Protein 4O1S (pdb70)

Solvent-accessible surface area: 16334 Å² total; per-residue (Å²): 83,58,48,23,2,2,12,7,98,6,18,0,42,22,26,103,62,135,79,51,90,2,67,60,9,4,52,53,15,121,158,92,168,52,17,106,56,120,81,43,113,61,89,23,68,0,87,3,139,97,46,24,86,4,40,1,13,32,135,6,48,42,44,146,0,108,0,124,69,2,52,67,2,109,19,56,107,4,3,79,2,81,2,76,21,57,23,36,8,19,0,5,35,62,0,55,1,28,11,20,40,160,168,0,76,96,81,26,61,0,51,70,4,129,94,46,36,27,0,9,1,0,15,148,96,29,24,8,8,2,6,2,56,4,137,46,36,46,147,73,155,34,114,30,60,3,13,14,4,37,0,47,79,216,14,79,21,6,4,0,1,101,19,21,0,2,0,26,6,51,65,72,52,24,2,1,10,8,93,4,16,1,30,28,18,110,64,135,76,46,92,2,67,56,6,4,49,48,9,119,165,104,168,93,15,104,53,120,90,50,111,66,80,28,67,0,85,4,149,104,35,30,73,1,44,4,20,56,124,1,40,56,58,130,4,117,0,109,68,2,57,69,1,107,21,55,109,4,3,83,2,90,2,67,20,59,28,32,9,16,0,6,36,60,0,51,0,33,7,13,41,173,133,0,81,58,87,23,70,0,48,76,4,121,95,45,37,38,0,11,1,1,17,150,106,25,22,10,5,1,7,1,70,4,140,39,35,47,148,74,153,32,111,30,60,3,14,11,3,39,7,72,93,191,16,105,12,1,2,0,0,101,19,15,0,4,0,18,2,47

Organism: Thermoplasma volcanium (strain ATCC 51530 / DSM 4299 / JCM 9571 / NBRC 15438 / GSS1) (NCBI:txid273116)

InterPro domains:
  IPR000194 ATPase, F1/V1/A1 complex, alpha/beta subunit, nucleotide-binding domain [PF00006] (421-618)
  IPR003586 Hint domain C-terminal [SM00305] (378-427)
  IPR003587 Hint domain N-terminal [SM00306] (234-354)
  IPR004100 ATPase, F1/V1/A1 complex, alpha/beta subunit, N-terminal domain [PF02874] (4-65)
  IPR006141 Intein N-terminal splicing region [PS50817] (236-330)
  IPR006141 Intein N-terminal splicing region [TIGR01445] (236-330)
  IPR020003 ATPase, alpha/beta subunit, nucleotide-binding domain, active site [PS00152] (609-618)
  IPR022878 V-type ATP synthase catalytic alpha chain [MF_00309] (1-766)
  IPR022878 V-type ATP synthase catalytic alpha chain [NF003220] (420-768)
  IPR022878 V-type ATP synthase catalytic alpha chain [PTHR43607] (419-763)
  IPR023366 ATP synthase subunit alpha, N-terminal domain-like superfamily [G3DSA:2.40.30.20] (1-69)
  IPR024034 ATPase, F1/V1 complex, beta/alpha subunit, C-terminal [G3DSA:1.10.1140.10] (619-767)
  IPR027417 P-loop containing nucleoside triphosphate hydrolase [G3DSA:3.40.50.300] (183-238)
  IPR027417 P-loop containing nucleoside triphosphate hydrolase [G3DSA:3.40.50.300] (415-618)
  IPR027417 P-loop containing nucleoside triphosphate hydrolase [SSF52540] (146-274)
  IPR027417 P-loop containing nucleoside triphosphate hydrolase [SSF52540] (421-623)
  IPR030934 Intein C-terminal splicing region [PS50818] (397-422)
  IPR030934 Intein C-terminal splicing region [TIGR01443] (397-422)
  IPR031686 ATPsynthase alpha/beta subunit, barrel-sandwich domain [PF16886] (107-191)
  IPR036121 ATPase, F1/V1/A1 complex, alpha/beta subunit, N-terminal domain superfamily [SSF50615] (1-68)

Secondary structure (DSSP, 8-state):
--S--EETT-EEEBTTS-EEEHHHHHHHHHH-TTSEEEEETTEEEEEEEEEEEEEEEETTEEEEEEEEEEEEEEEEEEEEEEETTS-EEEE-TT-EEEEEETTEEEEEETTT--TT-EEEEE-TTT--EEEEEEEEEEEEEEEEEEEEE---SSS--EEETBTTEEEE--/-TT--EETT-EEEBTTS-EEEHHHHHHHHHH-TTSEEEE-SS-EEEE-SS---EEEEETTEEEEE---EEEEEEEEEEEEEEETTS-EEEE-TT-EEEEEETTEEEEEEGGG--TT-EEEEE-TTT--EEEEEEEEEEEEEEEEEEEEE---SSS-EEEETBTTEEEE--

B-factor: mean 44.04, std 22.11, range [11.02, 172.25]

Nearest PDB structures (foldseek):
  4o1s-assembly1_A  TM=1.006E+00  e=1.371E-32  Thermoplasma volcanium GSS1
  7qst-assembly1_A  TM=8.705E-01  e=7.373E-12  Pyrococcus horikoshii
  5o9i-assembly2_B  TM=8.526E-01  e=1.228E-11  Methanocaldococcus vulcanius M7
  5o9i-assembly1_A  TM=8.638E-01  e=3.777E-11  Methanocaldococcus vulcanius M7
  7qss-assembly1_A  TM=8.818E-01  e=2.143E-10  Thermococcus litoralis

Radius of gyration: 24.03 Å; Cα contacts (8 Å, |Δi|>4): 970; chains: 2; bounding box: 64×54×63 Å

Sequence (340 aa):
SGGKAVSGETPVYLADGKTIKIKDLYSSERKKEDNIVEAGSGEEIIHLKDPIQIYSYVDGTIVRSRSRLLYKGKSSYLVRIETIGGRSVSVTPVHKLFVLTEKGIEEVMASNLKVGDMIAAVAESASEATFDRVKSIAYEKGDFDVYDLSVPEYGRNFIGGEGLLVLHNASGGKAVSGETPVYLADGKTIKIKDLYSSERKKEDNIVEAGSGEEIIHLKDPIQIYSYVDGTIVRSRSRLLYKGKSSYLVRIETIGGRSVSVTPVHKLFVLTEKGIEEVMASNLKVGDMIAAVAESASEATFDRRVKSIAYEKGDFDVYDLSVPEYGRNFIGGEGLLVLHNA

Structure (mmCIF, N/CA/C/O backbone):
data_4O1S
#
_entry.id   4O1S
#
_cell.length_a   154.442
_cell.length_b   154.442
_cell.length_c   48.980
_cell.angle_alpha   90.00
_cell.angle_beta   90.00
_cell.angle_gamma   120.00
#
_symmetry.space_group_name_H-M   'P 63'
#
loop_
_entity.id
_entity.type
_entity.pdbx_description
1 polymer 'V-type ATP synthase alpha chain'
2 non-polymer '4-(2-HYDROXYETHYL)-1-PIPERAZINE ETHANESULFONIC ACID'
3 non-polymer (4R)-2-METHYLPENTANE-2,4-DIOL
4 non-polymer 'SULFATE ION'
5 water water
#
loop_
_atom_site.group_PDB
_atom_site.id
_atom_site.type_symbol
_atom_site.label_atom_id
_atom_site.label_alt_id
_atom_site.label_comp_id
_atom_site.label_asym_id
_atom_site.label_entity_id
_atom_site.label_seq_id
_atom_site.pdbx_PDB_ins_code
_atom_site.Cartn_x
_atom_site.Cartn_y
_atom_site.Cartn_z
_atom_site.occupancy
_atom_site.B_iso_or_equiv
_atom_site.auth_seq_id
_atom_site.auth_comp_id
_atom_site.auth_asym_id
_atom_site.auth_atom_id
_atom_site.pdbx_PDB_model_num
ATOM 1 N N . SER A 1 1 ? 17.977 57.130 25.992 1.00 89.85 1 SER A N 1
ATOM 2 C CA . SER A 1 1 ? 16.697 56.429 25.875 1.00 89.92 1 SER A CA 1
ATOM 3 C C . SER A 1 1 ? 16.319 55.647 27.135 1.00 91.60 1 SER A C 1
ATOM 4 O O . SER A 1 1 ? 15.937 56.240 28.151 1.00 99.11 1 SER A O 1
ATOM 7 N N . GLY A 1 2 ? 16.429 54.320 27.071 1.00 81.05 2 GLY A N 1
ATOM 8 C CA . GLY A 1 2 ? 15.926 53.474 28.144 1.00 76.99 2 GLY A CA 1
ATOM 9 C C . GLY A 1 2 ? 16.844 53.355 29.348 1.00 71.73 2 GLY A C 1
ATOM 10 O O . GLY A 1 2 ? 17.199 52.247 29.766 1.00 71.54 2 GLY A O 1
ATOM 11 N N . GLY A 1 3 ? 17.213 54.496 29.923 1.00 64.02 3 GLY A N 1
ATOM 12 C CA . GLY A 1 3 ? 18.236 54.519 30.946 1.00 60.34 3 GLY A CA 1
ATOM 13 C C . GLY A 1 3 ? 19.621 54.627 30.328 1.00 51.93 3 GLY A C 1
ATOM 14 O O . GLY A 1 3 ? 20.612 54.703 31.039 1.00 48.68 3 GLY A O 1
ATOM 15 N N . LYS A 1 4 ? 19.687 54.632 29.003 1.00 47.30 4 LYS A N 1
ATOM 16 C CA . LYS A 1 4 ? 20.950 54.799 28.312 1.00 47.76 4 LYS A CA 1
ATOM 17 C C . LYS A 1 4 ? 21.408 56.254 28.362 1.00 51.70 4 LYS A C 1
ATOM 18 O O . LYS A 1 4 ? 20.648 57.157 27.984 1.00 57.67 4 LYS A O 1
ATOM 24 N N . ALA A 1 5 ? 22.640 56.479 28.825 1.00 39.48 5 ALA A N 1
ATOM 25 C CA . ALA A 1 5 ? 23.184 57.828 28.909 1.00 25.82 5 ALA A CA 1
ATOM 26 C C . ALA A 1 5 ? 24.735 57.827 28.972 1.00 29.67 5 ALA A C 1
ATOM 27 O O . ALA A 1 5 ? 25.366 56.772 29.119 1.00 29.22 5 ALA A O 1
ATOM 29 N N . VAL A 1 6 ? 25.340 59.007 28.850 1.00 20.71 6 VAL A N 1
ATOM 30 C CA . VAL A 1 6 ? 26.791 59.132 28.874 1.00 21.99 6 VAL A CA 1
ATOM 31 C C . VAL A 1 6 ? 27.252 60.201 29.880 1.00 27.47 6 VAL A C 1
ATOM 32 O O . VAL A 1 6 ? 26.463 61.045 30.354 1.00 23.35 6 VAL A O 1
ATOM 36 N N . SER A 1 7 ? 28.534 60.148 30.221 1.00 21.35 7 SER A N 1
ATOM 37 C CA . SER A 1 7 ? 29.104 61.115 31.139 1.00 18.34 7 SER A CA 1
ATOM 38 C C . SER A 1 7 ? 29.085 62.498 30.508 1.00 23.73 7 SER A C 1
ATOM 39 O O . SER A 1 7 ? 29.061 62.639 29.280 1.00 30.95 7 SER A O 1
ATOM 42 N N . GLY A 1 8 ? 29.109 63.524 31.346 1.00 19.31 8 GLY A N 1
ATOM 43 C CA . GLY A 1 8 ? 28.959 64.876 30.851 1.00 21.62 8 GLY A CA 1
ATOM 44 C C . GLY A 1 8 ? 30.200 65.327 30.119 1.00 27.81 8 GLY A C 1
ATOM 45 O O . GLY A 1 8 ? 30.206 66.369 29.451 1.00 33.19 8 GLY A O 1
ATOM 46 N N . GLU A 1 9 ? 31.262 64.535 30.249 1.00 24.97 9 GLU A N 1
ATOM 47 C CA . GLU A 1 9 ? 32.559 64.891 29.673 1.00 24.45 9 GLU A CA 1
ATOM 48 C C . GLU A 1 9 ? 32.637 64.401 28.247 1.00 26.52 9 GLU A C 1
ATOM 49 O O . GLU A 1 9 ? 33.591 64.675 27.547 1.00 28.45 9 GLU A O 1
ATOM 55 N N . THR A 1 10 ? 31.613 63.671 27.828 1.00 27.80 10 THR A N 1
ATOM 56 C CA . THR A 1 10 ? 31.610 63.041 26.532 1.00 24.63 10 THR A CA 1
ATOM 57 C C . THR A 1 10 ? 31.566 64.110 25.457 1.00 30.34 10 THR A C 1
ATOM 58 O O . THR A 1 10 ? 30.673 64.954 25.459 1.00 32.19 10 THR A O 1
ATOM 62 N N . PRO A 1 11 ? 32.539 64.077 24.531 1.00 33.43 11 PRO A N 1
ATOM 63 C CA . PRO A 1 11 ? 32.474 64.936 23.351 1.00 33.91 11 PRO A CA 1
ATOM 64 C C . PRO A 1 11 ? 31.392 64.440 22.422 1.00 33.41 11 PRO A C 1
ATOM 65 O O . PRO A 1 11 ? 31.273 63.235 22.195 1.00 26.15 11 PRO A O 1
ATOM 69 N N . VAL A 1 12 ? 30.610 65.369 21.897 1.00 35.95 12 VAL A N 1
ATOM 70 C CA . VAL A 1 12 ? 29.784 65.078 20.746 1.00 34.69 12 VAL A CA 1
ATOM 71 C C . VAL A 1 12 ? 30.308 65.899 19.588 1.00 34.24 12 VAL A C 1
ATOM 72 O O . VAL A 1 12 ? 30.989 66.896 19.801 1.00 36.53 12 VAL A O 1
ATOM 76 N N . TYR A 1 13 ? 30.025 65.462 18.365 1.00 40.48 13 TYR A N 1
ATOM 77 C CA . TYR A 1 13 ? 30.612 66.090 17.180 1.00 38.01 13 TYR A CA 1
ATOM 78 C C . TYR A 1 13 ? 29.543 66.806 16.368 1.00 37.60 13 TYR A C 1
ATOM 79 O O . TYR A 1 13 ? 28.652 66.170 15.791 1.00 41.64 13 TYR A O 1
ATOM 88 N N . LEU A 1 14 ? 29.596 68.138 16.377 1.00 37.53 14 LEU A N 1
ATOM 89 C CA . LEU A 1 14 ? 28.624 68.928 15.610 1.00 42.90 14 LEU A CA 1
ATOM 90 C C . LEU A 1 14 ? 29.098 69.072 14.174 1.00 50.95 14 LEU A C 1
ATOM 91 O O . LEU A 1 14 ? 30.304 69.016 13.884 1.00 48.85 14 LEU A O 1
ATOM 96 N N . ALA A 1 15 ? 28.135 69.275 13.282 1.00 56.32 15 ALA A N 1
ATOM 97 C CA . ALA A 1 15 ? 28.394 69.294 11.853 1.00 55.10 15 ALA A CA 1
ATOM 98 C C . ALA A 1 15 ? 29.205 70.515 11.443 1.00 59.43 15 ALA A C 1
ATOM 99 O O . ALA A 1 15 ? 29.875 70.504 10.412 1.00 67.53 15 ALA A O 1
ATOM 101 N N . ASP A 1 16 ? 29.156 71.560 12.261 1.00 60.81 16 ASP A N 1
ATOM 102 C CA . ASP A 1 16 ? 29.935 72.763 12.001 1.00 63.63 16 ASP A CA 1
ATOM 103 C C . ASP A 1 16 ? 31.443 72.587 12.229 1.00 62.53 16 ASP A C 1
ATOM 104 O O . ASP A 1 16 ? 32.195 73.559 12.124 1.00 59.09 16 ASP A O 1
ATOM 109 N N . GLY A 1 17 ? 31.873 71.357 12.538 1.00 63.89 17 GLY A N 1
ATOM 110 C CA . GLY A 1 17 ? 33.278 71.045 12.765 1.00 61.68 17 GLY A CA 1
ATOM 111 C C . GLY A 1 17 ? 33.653 71.089 14.234 1.00 58.83 17 GLY A C 1
ATOM 112 O O . GLY A 1 17 ? 34.670 70.524 14.661 1.00 52.15 17 GLY A O 1
ATOM 113 N N . LYS A 1 18 ? 32.809 71.749 15.020 1.00 62.41 18 LYS A N 1
ATOM 114 C CA . LYS A 1 18 ? 33.085 71.913 16.443 1.00 69.45 18 LYS A CA 1
ATOM 115 C C . LYS A 1 18 ? 32.957 70.632 17.252 1.00 59.23 18 LYS A C 1
ATOM 116 O O . LYS A 1 18 ? 32.253 69.688 16.879 1.00 51.24 18 LYS A O 1
ATOM 122 N N . THR A 1 19 ? 33.671 70.615 18.364 1.00 52.02 19 THR A N 1
ATOM 123 C CA . THR A 1 19 ? 33.573 69.523 19.299 1.00 44.30 19 THR A CA 1
ATOM 124 C C . THR A 1 19 ? 33.147 70.158 20.595 1.00 37.82 19 THR A C 1
ATOM 125 O O . THR A 1 19 ? 33.662 71.202 20.975 1.00 44.81 19 THR A O 1
ATOM 129 N N . ILE A 1 20 ? 32.208 69.523 21.278 1.00 23.65 20 ILE A N 1
ATOM 130 C CA . ILE A 1 20 ? 31.711 70.048 22.531 1.00 20.30 20 ILE A CA 1
ATOM 131 C C . ILE A 1 20 ? 31.346 68.920 23.498 1.00 25.14 20 ILE A C 1
ATOM 132 O O . ILE A 1 20 ? 30.808 67.870 23.100 1.00 23.15 20 ILE A O 1
ATOM 137 N N . LYS A 1 21 ? 31.682 69.129 24.765 1.00 23.28 21 LYS A N 1
ATOM 138 C CA . LYS A 1 21 ? 31.328 68.181 25.805 1.00 25.40 21 LYS A CA 1
ATOM 139 C C . LYS A 1 21 ? 29.826 68.259 26.003 1.00 28.40 21 LYS A C 1
ATOM 140 O O . LYS A 1 21 ? 29.261 69.360 26.034 1.00 34.62 21 LYS A O 1
ATOM 146 N N . ILE A 1 22 ? 29.174 67.108 26.138 1.00 17.70 22 ILE A N 1
ATOM 147 C CA . ILE A 1 22 ? 27.713 67.082 26.245 1.00 19.04 22 ILE A CA 1
ATOM 148 C C . ILE A 1 22 ? 27.176 67.924 27.424 1.00 27.57 22 ILE A C 1
ATOM 149 O O . ILE A 1 22 ? 26.152 68.583 27.309 1.00 31.48 22 ILE A O 1
ATOM 154 N N . LYS A 1 23 ? 27.891 67.955 28.537 1.00 27.81 23 LYS A N 1
ATOM 155 C CA . LYS A 1 23 ? 27.412 68.739 29.666 1.00 32.32 23 LYS A CA 1
ATOM 156 C C . LYS A 1 23 ? 27.430 70.241 29.367 1.00 32.00 23 LYS A C 1
ATOM 157 O O . LYS A 1 23 ? 26.586 70.988 29.872 1.00 32.77 23 LYS A O 1
ATOM 163 N N . ASP A 1 24 ? 28.373 70.684 28.537 1.00 24.61 24 ASP A N 1
ATOM 164 C CA . ASP A 1 24 ? 28.447 72.100 28.187 1.00 24.16 24 ASP A CA 1
ATOM 165 C C . ASP A 1 24 ? 27.344 72.480 27.208 1.00 31.43 24 ASP A C 1
ATOM 166 O O . ASP A 1 24 ? 26.700 73.542 27.339 1.00 33.36 24 ASP A O 1
ATOM 171 N N . LEU A 1 25 ? 27.138 71.600 26.231 1.00 27.38 25 LEU A N 1
ATOM 172 C CA . LEU A 1 25 ? 26.080 71.757 25.249 1.00 26.09 25 LEU A CA 1
ATOM 173 C C . LEU A 1 25 ? 24.729 71.845 25.952 1.00 26.16 25 LEU A C 1
ATOM 174 O O . LEU A 1 25 ? 23.928 72.736 25.682 1.00 30.55 25 LEU A O 1
ATOM 179 N N . TYR A 1 26 ? 24.493 70.908 26.858 1.00 16.69 26 TYR A N 1
ATOM 180 C CA . TYR A 1 26 ? 23.272 70.885 27.636 1.00 22.28 26 TYR A CA 1
ATOM 181 C C . TYR A 1 26 ? 23.073 72.199 28.384 1.00 30.06 26 TYR A C 1
ATOM 182 O O . TYR A 1 26 ? 21.985 72.791 28.374 1.00 37.98 26 TYR A O 1
ATOM 191 N N . SER A 1 27 ? 24.132 72.650 29.035 1.00 25.45 27 SER A N 1
ATOM 192 C CA . SER A 1 27 ? 24.026 73.777 29.937 1.00 29.34 27 SER A CA 1
ATOM 193 C C . SER A 1 27 ? 23.657 75.025 29.158 1.00 31.40 27 SER A C 1
ATOM 194 O O . SER A 1 27 ? 22.842 75.859 29.599 1.00 35.20 27 SER A O 1
ATOM 197 N N . SER A 1 28 ? 24.279 75.143 27.990 1.00 23.49 28 SER A N 1
ATOM 198 C CA . SER A 1 28 ? 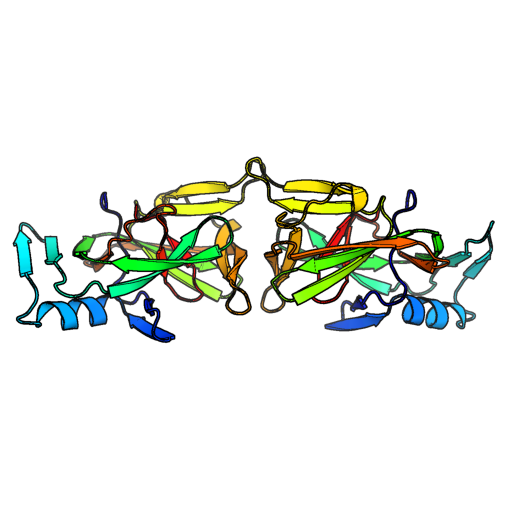24.079 76.286 27.117 1.00 22.11 28 SER A CA 1
ATOM 199 C C . SER A 1 28 ? 22.647 76.318 26.574 1.00 28.70 28 SER A C 1
ATOM 200 O O . SER A 1 28 ? 21.968 77.346 26.622 1.00 31.08 28 SER A O 1
ATOM 203 N N . GLU A 1 29 ? 22.197 75.174 26.068 1.00 28.73 29 GLU A N 1
ATOM 204 C CA . GLU A 1 29 ? 20.867 75.056 25.506 1.00 33.86 29 GLU A CA 1
ATOM 205 C C . GLU A 1 29 ? 19.801 75.269 26.580 1.00 29.03 29 GLU A C 1
ATOM 206 O O . GLU A 1 29 ? 18.716 75.760 26.308 1.00 32.72 29 GLU A O 1
ATOM 212 N N . ARG A 1 30 ? 20.142 74.927 27.808 1.00 22.53 30 ARG A N 1
ATOM 213 C CA . ARG A 1 30 ? 19.206 75.039 28.900 1.00 23.85 30 ARG A CA 1
ATOM 214 C C . ARG A 1 30 ? 18.793 76.491 29.156 1.00 28.48 30 ARG A C 1
ATOM 215 O O . ARG A 1 30 ? 17.658 76.762 29.546 1.00 32.16 30 ARG A O 1
ATOM 223 N N . LYS A 1 31 ? 19.705 77.422 28.896 1.00 30.46 31 LYS A N 1
ATOM 224 C CA . LYS A 1 31 ? 19.463 78.845 29.141 1.00 26.43 31 LYS A CA 1
ATOM 225 C C . LYS A 1 31 ? 18.689 79.551 28.053 1.00 30.92 31 LYS A C 1
ATOM 226 O O . LYS A 1 31 ? 18.176 80.649 28.280 1.00 40.36 31 LYS A O 1
ATOM 232 N N . LYS A 1 32 ? 18.665 78.984 26.849 1.00 31.53 32 LYS A N 1
ATOM 233 C CA . LYS A 1 32 ? 18.050 79.671 25.709 1.00 33.42 32 LYS A CA 1
ATOM 234 C C . LYS A 1 32 ? 16.525 79.891 25.854 1.00 36.82 32 LYS A C 1
ATOM 235 O O . LYS A 1 32 ? 15.783 78.928 26.112 1.00 33.59 32 LYS A O 1
ATOM 241 N N . GLU A 1 33 ? 16.071 81.148 25.707 1.00 35.72 33 GLU A N 1
ATOM 242 C CA . GLU A 1 33 ? 14.629 81.512 25.761 1.00 32.70 33 GLU A CA 1
ATOM 243 C C . GLU A 1 33 ? 13.777 80.723 24.741 1.00 31.70 33 GLU A C 1
ATOM 244 O O . GLU A 1 33 ? 12.690 80.256 25.059 1.00 42.49 33 GLU A O 1
ATOM 250 N N . ASP A 1 34 ? 14.298 80.622 23.522 1.00 29.63 34 ASP A N 1
ATOM 251 C CA . ASP A 1 34 ? 13.916 79.682 22.478 1.00 32.18 34 ASP A CA 1
ATOM 252 C C . ASP A 1 34 ? 13.392 78.288 22.913 1.00 38.95 34 ASP A C 1
ATOM 253 O O . ASP A 1 34 ? 12.508 77.722 22.266 1.00 45.31 34 ASP A O 1
ATOM 258 N N . ASN A 1 35 ? 13.975 77.711 23.959 1.00 26.85 35 ASN A N 1
ATOM 259 C CA . ASN A 1 35 ? 13.818 76.280 24.213 1.00 28.17 35 ASN A CA 1
ATOM 260 C C . ASN A 1 35 ? 12.845 76.006 25.325 1.00 31.04 35 ASN A C 1
ATOM 261 O O . ASN A 1 35 ? 12.530 76.886 26.120 1.00 36.06 35 ASN A O 1
ATOM 266 N N . ILE A 1 36 ? 12.382 74.767 25.396 1.00 32.48 36 ILE A N 1
ATOM 267 C CA . ILE A 1 36 ? 11.496 74.388 26.482 1.00 33.76 36 ILE A CA 1
ATOM 268 C C . ILE A 1 36 ? 12.156 73.353 27.384 1.00 34.05 36 ILE A C 1
ATOM 269 O O . ILE A 1 36 ? 12.670 72.324 26.910 1.00 35.24 36 ILE A O 1
ATOM 274 N N . VAL A 1 37 ? 12.171 73.647 28.683 1.00 27.67 37 VAL A N 1
ATOM 275 C CA . VAL A 1 37 ? 12.839 72.764 29.638 1.00 25.24 37 VAL A CA 1
ATOM 276 C C . VAL A 1 37 ? 11.817 72.129 30.505 1.00 26.27 37 VAL A C 1
ATOM 277 O O . VAL A 1 37 ? 11.012 72.808 31.130 1.00 32.21 37 VAL A O 1
ATOM 281 N N . GLU A 1 38 ? 11.844 70.808 30.534 1.00 36.65 38 GLU A N 1
ATOM 282 C CA . GLU A 1 38 ? 10.889 70.072 31.336 1.00 35.65 38 GLU A CA 1
ATOM 283 C C . GLU A 1 38 ? 11.582 69.172 32.340 1.00 38.53 38 GLU A C 1
ATOM 284 O O . GLU A 1 38 ? 12.375 68.309 31.977 1.00 37.72 38 GLU A O 1
ATOM 290 N N . ALA A 1 39 ? 11.288 69.395 33.612 1.00 46.30 39 ALA A N 1
ATOM 291 C CA . ALA A 1 39 ? 11.972 68.671 34.676 1.00 48.62 39 ALA A CA 1
ATOM 292 C C . ALA A 1 39 ? 11.001 67.741 35.388 1.00 57.39 39 ALA A C 1
ATOM 293 O O . ALA A 1 39 ? 9.794 67.926 35.314 1.00 60.71 39 ALA A O 1
ATOM 295 N N . GLY A 1 40 ? 11.525 66.730 36.069 1.00 61.18 40 GLY A N 1
ATOM 296 C CA . GLY A 1 40 ? 10.672 65.870 36.853 1.00 54.98 40 GLY A CA 1
ATOM 297 C C . GLY A 1 40 ? 11.366 64.623 37.321 1.00 60.84 40 GLY A C 1
ATOM 298 O O . GLY A 1 40 ? 11.767 63.790 36.496 1.00 58.17 40 GLY A O 1
ATOM 299 N N . SER A 1 41 ? 11.502 64.518 38.648 1.00 73.70 41 SER A N 1
ATOM 300 C CA . SER A 1 41 ? 12.020 63.327 39.353 1.00 74.50 41 SER A CA 1
ATOM 301 C C . SER A 1 41 ? 13.488 62.996 39.023 1.00 61.65 41 SER A C 1
ATOM 302 O O . SER A 1 41 ? 13.802 61.877 38.583 1.00 55.70 41 SER A O 1
ATOM 305 N N . GLY A 1 42 ? 14.374 63.971 39.222 1.00 53.62 42 GLY A N 1
ATOM 306 C CA . GLY A 1 42 ? 15.778 63.815 38.863 1.00 55.34 42 GLY A CA 1
ATOM 307 C C . GLY A 1 42 ? 16.112 63.771 37.374 1.00 53.91 42 GLY A C 1
ATOM 308 O O . GLY A 1 42 ? 17.276 63.813 36.998 1.00 61.02 42 GLY A O 1
ATOM 309 N N . GLU A 1 43 ? 15.102 63.682 36.521 1.00 45.55 43 GLU A N 1
ATOM 310 C CA . GLU A 1 43 ? 15.329 63.767 35.095 1.00 43.37 43 GLU A CA 1
ATOM 311 C C . GLU A 1 43 ? 14.926 65.122 34.557 1.00 41.25 43 GLU A C 1
ATOM 312 O O . GLU A 1 43 ? 14.064 65.801 35.113 1.00 34.57 43 GLU A O 1
ATOM 318 N N . GLU A 1 44 ? 15.552 65.504 33.453 1.00 37.43 44 GLU A N 1
ATOM 319 C CA . GLU A 1 44 ? 15.250 66.773 32.823 1.00 29.78 44 GLU A CA 1
ATOM 320 C C . GLU A 1 44 ? 15.467 66.703 31.318 1.00 32.86 44 GLU A C 1
ATOM 321 O O . GLU A 1 44 ? 16.403 66.036 30.824 1.00 31.34 44 GLU A O 1
ATOM 327 N N . ILE A 1 45 ? 14.600 67.400 30.589 1.00 30.74 45 ILE A N 1
ATOM 328 C CA . ILE A 1 45 ? 14.664 67.406 29.134 1.00 37.32 45 ILE A CA 1
ATOM 329 C C . ILE A 1 45 ? 14.621 68.820 28.545 1.00 37.41 45 ILE A C 1
ATOM 330 O O . ILE A 1 45 ? 13.883 69.705 29.023 1.00 40.42 45 ILE A O 1
ATOM 335 N N . ILE A 1 46 ? 15.429 69.039 27.515 1.00 25.69 46 ILE A N 1
ATOM 336 C CA . ILE A 1 46 ? 15.327 70.282 26.802 1.00 28.57 46 ILE A CA 1
ATOM 337 C C . ILE A 1 46 ? 14.852 69.969 25.410 1.00 29.65 46 ILE A C 1
ATOM 338 O O . ILE A 1 46 ? 15.398 69.104 24.711 1.00 30.39 46 ILE A O 1
ATOM 343 N N . HIS A 1 47 ? 13.814 70.679 25.014 1.00 20.48 47 HIS A N 1
ATOM 344 C CA . HIS A 1 47 ? 13.345 70.580 23.661 1.00 24.61 47 HIS A CA 1
ATOM 345 C C . HIS A 1 47 ? 13.901 71.777 22.877 1.00 24.75 47 HIS A C 1
ATOM 346 O O . HIS A 1 47 ? 13.690 72.938 23.228 1.00 32.22 47 HIS A O 1
ATOM 353 N N . LEU A 1 48 ? 14.640 71.480 21.827 1.00 18.92 48 LEU A N 1
ATOM 354 C CA . LEU A 1 48 ? 15.383 72.495 21.109 1.00 32.35 48 LEU A CA 1
ATOM 355 C C . LEU A 1 48 ? 14.551 73.141 20.010 1.00 37.25 48 LEU A C 1
ATOM 356 O O . LEU A 1 48 ? 14.102 72.453 19.092 1.00 35.30 48 LEU A O 1
ATOM 361 N N . LYS A 1 49 ? 14.370 74.459 20.089 1.00 39.62 49 LYS A N 1
ATOM 362 C CA . LYS A 1 49 ? 13.766 75.204 18.983 1.00 37.15 49 LYS A CA 1
ATOM 363 C C . LYS A 1 49 ? 14.542 74.995 17.653 1.00 41.80 49 LYS A C 1
ATOM 364 O O . LYS A 1 49 ? 13.933 74.643 16.647 1.00 38.26 49 LYS A O 1
ATOM 370 N N . ASP A 1 50 ? 15.868 75.185 17.659 1.00 41.53 50 ASP A N 1
ATOM 371 C CA . ASP A 1 50 ? 16.720 74.803 16.520 1.00 34.90 50 ASP A CA 1
ATOM 372 C C . ASP A 1 50 ? 17.409 73.505 16.828 1.00 42.79 50 ASP A C 1
ATOM 373 O O . ASP A 1 50 ? 18.237 73.445 17.748 1.00 44.68 50 ASP A O 1
ATOM 378 N N . PRO A 1 51 ? 17.126 72.472 16.031 1.00 51.95 51 PRO A N 1
ATOM 379 C CA . PRO A 1 51 ? 17.762 71.163 16.221 1.00 49.61 51 PRO A CA 1
ATOM 380 C C . PRO A 1 51 ? 19.279 71.293 16.199 1.00 38.77 51 PRO A C 1
ATOM 381 O O . PRO A 1 51 ? 19.841 72.108 15.465 1.00 33.39 51 PRO A O 1
ATOM 385 N N . ILE A 1 52 ? 19.935 70.499 17.023 1.00 32.45 52 ILE A N 1
ATOM 386 C CA . ILE A 1 52 ? 21.377 70.502 17.043 1.00 35.17 52 ILE A CA 1
ATOM 387 C C . ILE A 1 52 ? 21.798 69.601 15.903 1.00 44.96 52 ILE A C 1
ATOM 388 O O . ILE A 1 52 ? 21.256 68.508 15.728 1.00 47.89 52 ILE A O 1
ATOM 393 N N . GLN A 1 53 ? 22.732 70.069 15.091 1.00 44.96 53 GLN A N 1
ATOM 394 C CA . GLN A 1 53 ? 23.154 69.266 13.967 1.00 41.62 53 GLN A CA 1
ATOM 395 C C . GLN A 1 53 ? 24.417 68.467 14.260 1.00 44.95 53 GLN A C 1
ATOM 396 O O . GLN A 1 53 ? 25.520 69.018 14.363 1.00 42.71 53 GLN A O 1
ATOM 402 N N . ILE A 1 54 ? 24.233 67.157 14.377 1.00 41.46 54 ILE A N 1
ATOM 403 C CA . ILE A 1 54 ? 25.302 66.253 14.753 1.00 42.37 54 ILE A CA 1
ATOM 404 C C . ILE A 1 54 ? 25.570 65.201 13.704 1.00 45.65 54 ILE A C 1
ATOM 405 O O . ILE A 1 54 ? 24.902 65.147 12.676 1.00 52.76 54 ILE A O 1
ATOM 410 N N . TYR A 1 55 ? 26.531 64.333 14.001 1.00 47.28 55 TYR A N 1
ATOM 411 C CA . TYR A 1 55 ? 26.909 63.266 13.087 1.00 45.49 55 TYR A CA 1
ATOM 412 C C . TYR A 1 55 ? 26.447 61.904 13.554 1.00 41.28 55 TYR A C 1
ATOM 413 O O . TYR A 1 55 ? 26.788 61.471 14.644 1.00 45.50 55 TYR A O 1
ATOM 422 N N . SER A 1 56 ? 25.662 61.233 12.725 1.00 42.81 56 SER A N 1
ATOM 423 C CA . SER A 1 56 ? 25.223 59.880 13.020 1.00 52.85 56 SER A CA 1
ATOM 424 C C . SER A 1 56 ? 25.984 58.938 12.135 1.00 56.45 56 SER A C 1
ATOM 425 O O . SER A 1 56 ? 26.752 59.375 11.280 1.00 64.82 56 SER A O 1
ATOM 428 N N . TYR A 1 57 ? 25.771 57.644 12.324 1.00 48.09 57 TYR A N 1
ATOM 429 C CA . TYR A 1 57 ? 26.540 56.690 11.557 1.00 50.90 57 TYR A CA 1
ATOM 430 C C . TYR A 1 57 ? 25.602 55.662 11.021 1.00 51.11 57 TYR A C 1
ATOM 431 O O . TYR A 1 57 ? 24.932 54.981 11.786 1.00 56.58 57 TYR A O 1
ATOM 440 N N . VAL A 1 58 ? 25.531 55.575 9.699 1.00 57.45 58 VAL A N 1
ATOM 441 C CA . VAL A 1 58 ? 24.659 54.608 9.051 1.00 59.60 58 VAL A CA 1
ATOM 442 C C . VAL A 1 58 ? 25.448 53.736 8.107 1.00 66.86 58 VAL A C 1
ATOM 443 O O . VAL A 1 58 ? 26.242 54.235 7.294 1.00 64.13 58 VAL A O 1
ATOM 447 N N . ASP A 1 59 ? 25.194 52.434 8.208 1.00 74.91 59 ASP A N 1
ATOM 448 C CA . ASP A 1 59 ? 25.878 51.453 7.392 1.00 82.33 59 ASP A CA 1
ATOM 449 C C . ASP A 1 59 ? 27.367 51.714 7.541 1.00 80.56 59 ASP A C 1
ATOM 450 O O . ASP A 1 59 ? 27.923 51.484 8.615 1.00 88.17 59 ASP A O 1
ATOM 455 N N . GLY A 1 60 ? 28.008 52.229 6.498 1.00 67.97 60 GLY A N 1
ATOM 456 C CA . GLY A 1 60 ? 29.434 52.492 6.585 1.00 63.27 60 GLY A CA 1
ATOM 457 C C . GLY A 1 60 ? 29.707 53.971 6.479 1.00 68.19 60 GLY A C 1
ATOM 458 O O . GLY A 1 60 ? 30.849 54.435 6.333 1.00 58.85 60 GLY A O 1
ATOM 459 N N . THR A 1 61 ? 28.629 54.732 6.569 1.00 76.24 61 THR A N 1
ATOM 460 C CA . THR A 1 61 ? 28.704 56.123 6.194 1.00 70.54 61 THR A CA 1
ATOM 461 C C . THR A 1 61 ? 28.249 57.056 7.289 1.00 56.70 61 THR A C 1
ATOM 462 O O . THR A 1 61 ? 27.159 56.895 7.831 1.00 51.33 61 THR A O 1
ATOM 466 N N . ILE A 1 62 ? 29.103 58.024 7.607 1.00 48.48 62 ILE A N 1
ATOM 467 C CA . ILE A 1 62 ? 28.698 59.138 8.440 1.00 50.87 62 ILE A CA 1
ATOM 468 C C . ILE A 1 62 ? 27.630 59.977 7.738 1.00 52.74 62 ILE A C 1
ATOM 469 O O . ILE A 1 62 ? 27.775 60.369 6.588 1.00 50.40 62 ILE A O 1
ATOM 474 N N . VAL A 1 63 ? 26.550 60.251 8.449 1.00 59.94 63 VAL A N 1
ATOM 475 C CA . VAL A 1 63 ? 25.485 61.074 7.924 1.00 58.94 63 VAL A CA 1
ATOM 476 C C . VAL A 1 63 ? 25.293 62.270 8.853 1.00 62.16 63 VAL A C 1
ATOM 477 O O . VAL A 1 63 ? 25.838 62.316 9.957 1.00 73.17 63 VAL A O 1
ATOM 481 N N . ARG A 1 64 ? 24.546 63.261 8.405 1.00 54.64 64 ARG A N 1
ATOM 482 C CA . ARG A 1 64 ? 24.175 64.339 9.299 1.00 48.74 64 ARG A CA 1
ATOM 483 C C . ARG A 1 64 ? 22.829 63.994 9.923 1.00 52.75 64 ARG A C 1
ATOM 484 O O . ARG A 1 64 ? 21.989 63.287 9.323 1.00 43.52 64 ARG A O 1
ATOM 492 N N . SER A 1 65 ? 22.631 64.486 11.139 1.00 56.02 65 SER A N 1
ATOM 493 C CA . SER A 1 65 ? 21.420 64.203 11.882 1.00 48.97 65 SER A CA 1
ATOM 494 C C . SER A 1 65 ? 21.032 65.458 12.635 1.00 46.82 65 SER A C 1
ATOM 495 O O . SER A 1 65 ? 21.898 66.271 12.994 1.00 52.08 65 SER A O 1
ATOM 498 N N . ARG A 1 66 ? 19.740 65.633 12.871 1.00 44.11 66 ARG A N 1
ATOM 499 C CA . ARG A 1 66 ? 19.267 66.804 13.608 1.00 49.84 66 ARG A CA 1
ATOM 500 C C . ARG A 1 66 ? 18.646 66.374 14.936 1.00 52.68 66 ARG A C 1
ATOM 501 O O . ARG A 1 66 ? 17.606 65.710 14.953 1.00 60.96 66 ARG A O 1
ATOM 509 N N . SER A 1 67 ? 19.291 66.737 16.043 1.00 49.25 67 SER A N 1
ATOM 510 C CA . SER A 1 67 ? 18.817 66.345 17.364 1.00 42.59 67 S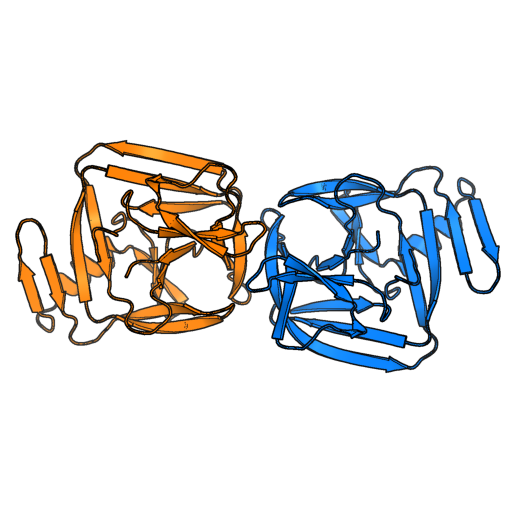ER A CA 1
ATOM 511 C C . SER A 1 67 ? 17.925 67.415 17.986 1.00 42.69 67 SER A C 1
ATOM 512 O O . SER A 1 67 ? 18.293 68.598 18.003 1.00 44.11 67 SER A O 1
ATOM 515 N N . ARG A 1 68 ? 16.764 67.000 18.501 1.00 35.69 68 ARG A N 1
ATOM 516 C CA . ARG A 1 68 ? 15.754 67.954 18.983 1.00 33.67 68 ARG A CA 1
ATOM 517 C C . ARG A 1 68 ? 15.515 67.930 20.485 1.00 35.55 68 ARG A C 1
ATOM 518 O O . ARG A 1 68 ? 14.965 68.876 21.038 1.00 38.61 68 ARG A O 1
ATOM 526 N N . LEU A 1 69 ? 15.940 66.852 21.140 1.00 42.00 69 LEU A N 1
ATOM 527 C CA . LEU A 1 69 ? 15.842 66.732 22.594 1.00 38.38 69 LEU A CA 1
ATOM 528 C C . LEU A 1 69 ? 17.192 66.441 23.224 1.00 36.10 69 LEU A C 1
ATOM 529 O O . LEU A 1 69 ? 17.974 65.654 22.687 1.00 34.44 69 LEU A O 1
ATOM 534 N N . LEU A 1 70 ? 17.451 67.069 24.368 1.00 26.57 70 LEU A N 1
ATOM 535 C CA . LEU A 1 70 ? 18.600 66.722 25.180 1.00 24.86 70 LEU A CA 1
ATOM 536 C C . LEU A 1 70 ? 18.048 66.275 26.507 1.00 29.22 70 LEU A C 1
ATOM 537 O O . LEU A 1 70 ? 16.995 66.751 26.938 1.00 19.86 70 LEU A O 1
ATOM 542 N N . TYR A 1 71 ? 18.782 65.373 27.150 1.00 36.30 71 TYR A N 1
ATOM 543 C CA . TYR A 1 71 ? 18.399 64.806 28.426 1.00 37.32 71 TYR A CA 1
ATOM 544 C C . TYR A 1 71 ? 19.549 64.916 29.423 1.00 36.57 71 TYR A C 1
ATOM 545 O O . TYR A 1 71 ? 20.737 64.801 29.070 1.00 27.87 71 TYR A O 1
ATOM 554 N N . LYS A 1 72 ? 19.186 65.163 30.677 1.00 36.61 72 LYS A N 1
ATOM 555 C CA . LYS A 1 72 ? 20.138 65.119 31.771 1.00 27.80 72 LYS A CA 1
ATOM 556 C C . LYS A 1 72 ? 19.507 64.379 32.926 1.00 37.23 72 LYS A C 1
ATOM 557 O O . LYS A 1 72 ? 18.399 64.709 33.355 1.00 50.17 72 LYS A O 1
ATOM 563 N N . GLY A 1 73 ? 20.206 63.375 33.435 1.00 39.00 73 GLY A N 1
ATOM 564 C CA . GLY A 1 73 ? 19.697 62.600 34.549 1.00 32.69 73 GLY A CA 1
ATOM 565 C C . GLY A 1 73 ? 20.766 62.283 35.572 1.00 32.76 73 GLY A C 1
ATOM 566 O O . GLY A 1 73 ? 21.770 62.992 35.697 1.00 33.41 73 GLY A O 1
ATOM 567 N N . LYS A 1 74 ? 20.537 61.201 36.311 1.00 37.55 74 LYS A N 1
ATOM 568 C CA . LYS A 1 74 ? 21.477 60.729 37.328 1.00 30.26 74 LYS A CA 1
ATOM 569 C C . LYS A 1 74 ? 21.743 59.251 37.120 1.00 30.17 74 LYS A C 1
ATOM 570 O O . LYS A 1 74 ? 20.838 58.481 36.802 1.00 31.15 74 LYS A O 1
ATOM 576 N N . SER A 1 75 ? 22.991 58.845 37.291 1.00 26.88 75 SER A N 1
ATOM 577 C CA . SER A 1 75 ? 23.267 57.424 37.425 1.00 21.30 75 SER A CA 1
ATOM 578 C C . SER A 1 75 ? 24.197 57.211 38.620 1.00 27.26 75 SER A C 1
ATOM 579 O O . SER A 1 75 ? 24.988 58.089 38.982 1.00 34.53 75 SER A O 1
ATOM 582 N N . SER A 1 76 ? 24.058 56.049 39.240 1.00 20.66 76 SER A N 1
ATOM 583 C CA . SER A 1 76 ? 24.894 55.629 40.339 1.00 23.46 76 SER A CA 1
ATOM 584 C C . SER A 1 76 ? 26.118 54.956 39.795 1.00 28.14 76 SER A C 1
ATOM 585 O O . SER A 1 76 ? 27.083 54.711 40.530 1.00 31.55 76 SER A O 1
ATOM 588 N N . TYR A 1 77 ? 26.055 54.611 38.515 1.00 22.82 77 TYR A N 1
ATOM 589 C CA . TYR A 1 77 ? 27.083 53.783 37.926 1.00 31.79 77 TYR A CA 1
ATOM 590 C C . TYR A 1 77 ? 27.516 54.325 36.590 1.00 33.73 77 TYR A C 1
ATOM 591 O O . TYR A 1 77 ? 26.700 54.804 35.806 1.00 35.24 77 TYR A O 1
ATOM 600 N N . LEU A 1 78 ? 28.809 54.215 36.333 1.00 28.83 78 LEU A N 1
ATOM 601 C CA . LEU A 1 78 ? 29.365 54.524 35.027 1.00 28.59 78 LEU A CA 1
ATOM 602 C C . LEU A 1 78 ? 30.305 53.375 34.629 1.00 26.07 78 LEU A C 1
ATOM 603 O O . LEU A 1 78 ? 31.030 52.821 35.480 1.00 27.79 78 LEU A O 1
ATOM 608 N N . VAL A 1 79 ? 30.270 53.007 33.349 1.00 18.68 79 VAL A N 1
ATOM 609 C CA . VAL A 1 79 ? 31.242 52.081 32.771 1.00 24.48 79 VAL A CA 1
ATOM 610 C C . VAL A 1 79 ? 32.217 52.867 31.901 1.00 29.44 79 VAL A C 1
ATOM 611 O O . VAL A 1 79 ? 31.812 53.546 30.953 1.00 27.27 79 VAL A O 1
ATOM 615 N N . ARG A 1 80 ? 33.500 52.809 32.238 1.00 31.44 80 ARG A N 1
ATOM 616 C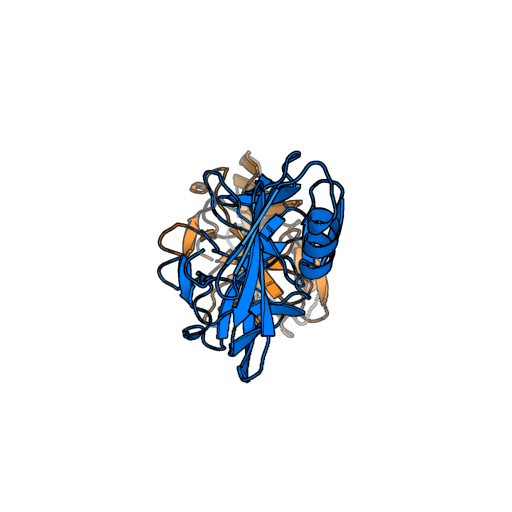 CA . ARG A 1 80 ? 34.493 53.585 31.498 1.00 23.96 80 ARG A CA 1
ATOM 617 C C . ARG A 1 80 ? 35.258 52.612 30.645 1.00 29.48 80 ARG A C 1
ATOM 618 O O . ARG A 1 80 ? 35.800 51.619 31.138 1.00 37.78 80 ARG A O 1
ATOM 626 N N . ILE A 1 81 ? 35.266 52.886 29.352 1.00 31.98 81 ILE A N 1
ATOM 627 C CA . ILE A 1 81 ? 35.834 51.977 28.367 1.00 29.14 81 ILE A CA 1
ATOM 628 C C . ILE A 1 81 ? 37.010 52.610 27.648 1.00 31.93 81 ILE A C 1
ATOM 629 O O . ILE A 1 81 ? 36.950 53.758 27.186 1.00 33.21 81 ILE A O 1
ATOM 634 N N . GLU A 1 82 ? 38.077 51.845 27.531 1.00 29.60 82 GLU A N 1
ATOM 635 C CA . GLU A 1 82 ? 39.248 52.317 26.832 1.00 32.01 82 GLU A CA 1
ATOM 636 C C . GLU A 1 82 ? 39.723 51.256 25.843 1.00 29.43 82 GLU A C 1
ATOM 637 O O . GLU A 1 82 ? 39.798 50.058 26.172 1.00 30.31 82 GLU A O 1
ATOM 643 N N . THR A 1 83 ? 40.042 51.694 24.632 1.00 26.45 83 THR A N 1
ATOM 644 C CA . THR A 1 83 ? 40.463 50.773 23.573 1.00 27.51 83 THR A CA 1
ATOM 645 C C . THR A 1 83 ? 41.962 50.833 23.366 1.00 31.54 83 THR A C 1
ATOM 646 O O . THR A 1 83 ? 42.629 51.774 23.793 1.00 35.88 83 THR A O 1
ATOM 650 N N . ILE A 1 84 ? 42.491 49.833 22.686 1.00 31.30 84 ILE A N 1
ATOM 651 C CA . ILE A 1 84 ? 43.914 49.821 22.400 1.00 31.28 84 ILE A CA 1
ATOM 652 C C . ILE A 1 84 ? 44.271 51.053 21.602 1.00 31.87 84 ILE A C 1
ATOM 653 O O . ILE A 1 84 ? 45.303 51.665 21.830 1.00 31.59 84 ILE A O 1
ATOM 658 N N . GLY A 1 85 ? 43.387 51.427 20.685 1.00 23.14 85 GLY A N 1
ATOM 659 C CA . GLY A 1 85 ? 43.600 52.589 19.855 1.00 25.63 85 GLY A CA 1
ATOM 660 C C . GLY A 1 85 ? 43.444 53.942 20.524 1.00 29.02 85 GLY A C 1
ATOM 661 O O . GLY A 1 85 ? 43.434 54.977 19.837 1.00 32.54 85 GLY A O 1
ATOM 662 N N . GLY A 1 86 ? 43.297 53.955 21.847 1.00 26.78 86 GLY A N 1
ATOM 663 C CA . GLY A 1 86 ? 43.222 55.213 22.590 1.00 18.44 86 GLY A CA 1
ATOM 664 C C . GLY A 1 86 ? 41.865 55.876 22.571 1.00 23.45 86 GLY A C 1
ATOM 665 O O . GLY A 1 86 ? 41.754 57.068 22.755 1.00 29.31 86 GLY A O 1
ATOM 666 N N . ARG A 1 87 ? 40.823 55.095 22.328 1.00 28.46 87 ARG A N 1
ATOM 667 C CA . ARG A 1 87 ? 39.476 55.630 22.323 1.00 24.00 87 ARG A CA 1
ATOM 668 C C . ARG A 1 87 ? 38.817 55.378 23.667 1.00 25.06 87 ARG A C 1
ATOM 669 O O . ARG A 1 87 ? 39.084 54.359 24.316 1.00 28.51 87 ARG A O 1
ATOM 677 N N . SER A 1 88 ? 37.956 56.300 24.087 1.00 24.56 88 SER A N 1
ATOM 678 C CA . SER A 1 88 ? 37.304 56.178 25.388 1.00 28.32 88 SER A CA 1
ATOM 679 C C . SER A 1 88 ? 35.915 56.808 25.452 1.00 32.67 88 SER A C 1
ATOM 680 O O . SER A 1 88 ? 35.611 57.791 24.758 1.00 38.27 88 SER A O 1
ATOM 683 N N . VAL A 1 89 ? 35.072 56.216 26.285 1.00 26.77 89 VAL A N 1
ATOM 684 C CA . VAL A 1 89 ? 33.807 56.831 26.640 1.00 27.33 89 VAL A CA 1
ATOM 685 C C . VAL A 1 89 ? 33.356 56.227 27.981 1.00 32.91 89 VAL A C 1
ATOM 686 O O . VAL A 1 89 ? 33.621 55.057 28.272 1.00 40.11 89 VAL A O 1
ATOM 690 N N . SER A 1 90 ? 32.745 57.044 28.829 1.00 29.85 90 SER A N 1
ATOM 691 C CA . SER A 1 90 ? 32.160 56.544 30.069 1.00 32.27 90 SER A CA 1
ATOM 692 C C . SER A 1 90 ? 30.656 56.596 29.862 1.00 32.78 90 SER A C 1
ATOM 693 O O . SER A 1 90 ? 30.092 57.633 29.470 1.00 34.69 90 SER A O 1
ATOM 696 N N . VAL A 1 91 ? 29.998 55.467 30.069 1.00 27.43 91 VAL A N 1
ATOM 697 C CA . VAL A 1 91 ? 28.563 55.424 29.846 1.00 23.54 91 VAL A CA 1
ATOM 698 C C . VAL A 1 91 ? 27.854 54.666 30.949 1.00 26.47 91 VAL A C 1
ATOM 699 O O . VAL A 1 91 ? 28.446 54.005 31.805 1.00 28.43 91 VAL A O 1
ATOM 703 N N . THR A 1 92 ? 26.552 54.798 30.897 1.00 31.69 92 THR A N 1
ATOM 704 C CA . THR A 1 92 ? 25.639 54.111 31.763 1.00 36.78 92 THR A CA 1
ATOM 705 C C . THR A 1 92 ? 25.726 52.606 31.444 1.00 37.75 92 THR A C 1
ATOM 706 O O . THR A 1 92 ? 25.971 52.235 30.301 1.00 36.36 92 THR A O 1
ATOM 710 N N . PRO A 1 93 ? 25.556 51.731 32.455 1.00 34.56 93 PRO A N 1
ATOM 711 C CA . PRO A 1 93 ? 25.657 50.277 32.235 1.00 29.00 93 PRO A CA 1
ATOM 712 C C . PRO A 1 93 ? 24.729 49.724 31.165 1.00 32.39 93 PRO A C 1
ATOM 713 O O . PRO A 1 93 ? 25.146 48.769 30.492 1.00 37.14 93 PRO A O 1
ATOM 717 N N . VAL A 1 94 ? 23.524 50.294 31.010 1.00 29.68 94 VAL A N 1
ATOM 718 C CA . VAL A 1 94 ? 22.562 49.805 30.008 1.00 28.52 94 VAL A CA 1
ATOM 719 C C . VAL A 1 94 ? 22.790 50.356 28.592 1.00 36.05 94 VAL A C 1
ATOM 720 O O . VAL A 1 94 ? 22.186 49.866 27.635 1.00 41.62 94 VAL A O 1
ATOM 724 N N . HIS A 1 95 ? 23.656 51.363 28.467 1.00 31.53 95 HIS A N 1
ATOM 725 C CA . HIS A 1 95 ? 24.048 51.884 27.161 1.00 24.64 95 HIS A CA 1
ATOM 726 C C . HIS A 1 95 ? 24.701 50.800 26.322 1.00 30.13 95 HIS A C 1
ATOM 727 O O . HIS A 1 95 ? 25.367 49.910 26.860 1.00 32.88 95 HIS A O 1
ATOM 734 N N . LYS A 1 96 ? 24.514 50.885 25.003 1.00 32.35 96 LYS A N 1
ATOM 735 C CA . LYS A 1 96 ? 24.977 49.840 24.075 1.00 29.63 96 LYS A CA 1
ATOM 736 C C . LYS A 1 96 ? 26.078 50.271 23.133 1.00 32.45 96 LYS A C 1
ATOM 737 O O . LYS A 1 96 ? 26.097 51.410 22.638 1.00 31.86 96 LYS A O 1
ATOM 743 N N . LEU A 1 97 ? 27.001 49.343 22.897 1.00 31.11 97 LEU A N 1
ATOM 744 C CA . LEU A 1 97 ? 28.054 49.540 21.914 1.00 26.04 97 LEU A CA 1
ATOM 745 C C . LEU A 1 97 ? 27.825 48.494 20.837 1.00 30.96 97 LEU A C 1
ATOM 746 O O . LEU A 1 97 ? 27.020 47.573 21.013 1.00 31.75 97 LEU A O 1
ATOM 751 N N . PHE A 1 98 ? 28.520 48.636 19.719 1.00 31.00 98 PHE A N 1
ATOM 752 C CA . PHE A 1 98 ? 28.432 47.655 18.649 1.00 24.18 98 PHE A CA 1
ATOM 753 C C . PHE A 1 98 ? 29.699 46.827 18.614 1.00 26.10 98 PHE A C 1
ATOM 754 O O . PHE A 1 98 ? 30.812 47.377 18.610 1.00 29.90 98 PHE A O 1
ATOM 762 N N . VAL A 1 99 ? 29.540 45.507 18.586 1.00 26.75 99 VAL A N 1
ATOM 763 C CA . VAL A 1 99 ? 30.697 44.607 18.592 1.00 25.30 99 VAL A CA 1
ATOM 764 C C . VAL A 1 99 ? 30.781 43.741 17.358 1.00 26.59 99 VAL A C 1
ATOM 765 O O . VAL A 1 99 ? 29.813 43.094 16.968 1.00 30.15 99 VAL A O 1
ATOM 769 N N . LEU A 1 100 ? 31.963 43.719 16.762 1.00 28.40 100 LEU A N 1
ATOM 770 C CA . LEU A 1 100 ? 32.233 42.821 15.658 1.00 32.06 100 LEU A CA 1
ATOM 771 C C . LEU A 1 100 ? 32.540 41.422 16.173 1.00 34.22 100 LEU A C 1
ATOM 772 O O . LEU A 1 100 ? 33.582 41.202 16.760 1.00 33.03 100 LEU A O 1
ATOM 777 N N . THR A 1 101 ? 31.626 40.482 15.955 1.00 39.97 101 THR A N 1
ATOM 778 C CA . THR A 1 101 ? 31.854 39.080 16.318 1.00 36.83 101 THR A CA 1
ATOM 779 C C . THR A 1 101 ? 32.069 38.229 15.058 1.00 43.27 101 THR A C 1
ATOM 780 O O . THR A 1 101 ? 31.821 38.685 13.935 1.00 44.49 101 THR A O 1
ATOM 784 N N . GLU A 1 102 ? 32.502 36.988 15.250 1.00 48.44 102 GLU A N 1
ATOM 785 C CA . GLU A 1 102 ? 32.636 36.005 14.171 1.00 48.42 102 GLU A CA 1
ATOM 786 C C . GLU A 1 102 ? 31.362 35.841 13.348 1.00 49.76 102 GLU A C 1
ATOM 787 O O . GLU A 1 102 ? 31.404 35.448 12.190 1.00 57.38 102 GLU A O 1
ATOM 793 N N . LYS A 1 103 ? 30.223 36.134 13.958 1.00 52.99 103 LYS A N 1
ATOM 794 C CA . LYS A 1 103 ? 28.929 35.975 13.302 1.00 51.59 103 LYS A CA 1
ATOM 795 C C . LYS A 1 103 ? 28.388 37.335 12.866 1.00 42.77 103 LYS A C 1
ATOM 796 O O . LYS A 1 103 ? 27.197 37.491 12.584 1.00 40.30 103 LYS A O 1
ATOM 802 N N . GLY A 1 104 ? 29.270 38.325 12.826 1.00 38.98 104 GLY A N 1
ATOM 803 C CA . GLY A 1 104 ? 28.851 39.678 12.522 1.00 38.94 104 GLY A CA 1
ATOM 804 C C . GLY A 1 104 ? 28.777 40.638 13.703 1.00 41.23 104 GLY A C 1
ATOM 805 O O . GLY A 1 104 ? 29.416 40.459 14.749 1.00 39.51 104 GLY A O 1
ATOM 806 N N . ILE A 1 105 ? 27.958 41.665 13.531 1.00 35.34 105 ILE A N 1
ATOM 807 C CA . ILE A 1 105 ? 27.975 42.798 14.429 1.00 31.22 105 ILE A CA 1
ATOM 808 C C . ILE A 1 105 ? 26.777 42.831 15.352 1.00 34.36 105 ILE A C 1
ATOM 809 O O . ILE A 1 105 ? 25.638 42.906 14.891 1.00 43.58 105 ILE A O 1
ATOM 814 N N . GLU A 1 106 ? 27.011 42.794 16.661 1.00 33.82 106 GLU A N 1
ATOM 815 C CA . GLU A 1 106 ? 25.863 42.876 17.560 1.00 40.57 106 GLU A CA 1
ATOM 816 C C . GLU A 1 106 ? 25.941 43.973 18.576 1.00 35.28 106 GLU A C 1
ATOM 817 O O . GLU A 1 106 ? 27.035 44.446 18.894 1.00 34.41 106 GLU A O 1
ATOM 823 N N . GLU A 1 107 ? 24.761 44.404 19.033 1.00 35.31 107 GLU A N 1
ATOM 824 C CA . GLU A 1 107 ? 24.645 45.421 20.071 1.00 32.70 107 GLU A CA 1
ATOM 825 C C . GLU A 1 107 ? 24.962 44.755 21.407 1.00 36.92 107 GLU A C 1
ATOM 826 O O . GLU A 1 107 ? 24.510 43.643 21.683 1.00 36.20 107 GLU A O 1
ATOM 832 N N . VAL A 1 108 ? 25.747 45.416 22.242 1.00 33.08 108 VAL A N 1
ATOM 833 C CA . VAL A 1 108 ? 26.011 44.861 23.554 1.00 33.15 108 VAL A CA 1
ATOM 834 C C . VAL A 1 108 ? 25.971 45.963 24.605 1.00 30.84 108 VAL A C 1
ATOM 835 O O . VAL A 1 108 ? 26.396 47.094 24.360 1.00 34.00 108 VAL A O 1
ATOM 839 N N . MET A 1 109 ? 25.430 45.628 25.769 1.00 30.23 109 MET A N 1
ATOM 840 C CA . MET A 1 109 ? 25.378 46.558 26.875 1.00 26.90 109 MET A CA 1
ATOM 841 C C . MET A 1 109 ? 26.749 46.717 27.454 1.00 23.60 109 MET A C 1
ATOM 842 O O . MET A 1 109 ? 27.529 45.755 27.554 1.00 29.99 109 MET A O 1
ATOM 847 N N . ALA A 1 110 ? 27.035 47.948 27.834 1.00 15.72 110 ALA A N 1
ATOM 848 C CA . ALA A 1 110 ? 28.278 48.264 28.495 1.00 20.57 110 ALA A CA 1
ATOM 849 C C . ALA A 1 110 ? 28.565 47.239 29.619 1.00 28.38 110 ALA A C 1
ATOM 850 O O . ALA A 1 110 ? 29.690 46.737 29.791 1.00 37.21 110 ALA A O 1
ATOM 852 N N . SER A 1 111 ? 27.523 46.876 30.348 1.00 31.04 111 SER A N 1
ATOM 853 C CA . SER A 1 111 ? 27.682 45.908 31.421 1.00 29.76 111 SER A CA 1
ATOM 854 C C . SER A 1 111 ? 27.950 44.486 30.928 1.00 30.51 111 SER A C 1
ATOM 855 O O . SER A 1 111 ? 28.265 43.630 31.734 1.00 34.11 111 SER A O 1
ATOM 858 N N . ASN A 1 112 ? 27.835 44.216 29.625 1.00 24.96 112 ASN A N 1
ATOM 859 C CA . ASN A 1 112 ? 28.168 42.862 29.137 1.00 26.35 112 ASN A CA 1
ATOM 860 C C . ASN A 1 112 ? 29.410 42.831 28.272 1.00 31.08 112 ASN A C 1
ATOM 861 O O . ASN A 1 112 ? 29.929 41.765 27.922 1.00 27.26 112 ASN A O 1
ATOM 866 N N . LEU A 1 113 ? 29.869 44.019 27.913 1.00 30.28 113 LEU A N 1
ATOM 867 C CA . LEU A 1 113 ? 31.145 44.157 27.254 1.00 30.68 113 LEU A CA 1
ATOM 868 C C . LEU A 1 113 ? 32.282 43.427 28.009 1.00 33.27 113 LEU A C 1
ATOM 869 O O . LEU A 1 113 ? 32.346 43.436 29.252 1.00 46.90 113 LEU A O 1
ATOM 874 N N . LYS A 1 114 ? 33.162 42.777 27.253 1.00 26.50 114 LYS A N 1
ATOM 875 C CA . LYS A 1 114 ? 34.345 42.129 27.819 1.00 27.30 114 LYS A CA 1
ATOM 876 C C . LYS A 1 114 ? 35.588 42.783 27.251 1.00 30.45 114 LYS A C 1
ATOM 877 O O . LYS A 1 114 ? 35.582 43.225 26.105 1.00 30.05 114 LYS A O 1
ATOM 883 N N . VAL A 1 115 ? 36.657 42.848 28.038 1.00 29.55 115 VAL A N 1
ATOM 884 C CA . VAL A 1 115 ? 37.933 43.229 27.460 1.00 32.24 115 VAL A CA 1
ATOM 885 C C . VAL A 1 115 ? 38.212 42.235 26.352 1.00 37.06 115 VAL A C 1
ATOM 886 O O . VAL A 1 115 ? 37.802 41.063 26.424 1.00 36.12 115 VAL A O 1
ATOM 890 N N . GLY A 1 116 ? 38.866 42.722 25.306 1.00 34.94 116 GLY A N 1
ATOM 891 C CA . GLY A 1 116 ? 39.084 41.910 24.127 1.00 37.38 116 GLY A CA 1
ATOM 892 C C . GLY A 1 116 ? 38.100 42.226 23.017 1.00 33.93 116 GLY A C 1
ATOM 893 O O . GLY A 1 116 ? 38.476 42.212 21.843 1.00 32.22 116 GLY A O 1
ATOM 894 N N . ASP A 1 117 ? 36.855 42.529 23.386 1.00 30.37 117 ASP A N 1
ATOM 895 C CA . ASP A 1 117 ? 35.826 42.927 22.420 1.00 31.99 117 ASP A CA 1
ATOM 896 C C . ASP A 1 117 ? 36.227 44.061 21.461 1.00 33.25 117 ASP A C 1
ATOM 897 O O . ASP A 1 117 ? 36.899 45.015 21.851 1.00 37.94 117 ASP A O 1
ATOM 902 N N . MET A 1 118 ? 35.810 43.945 20.199 1.00 32.81 118 MET A N 1
ATOM 903 C CA . MET A 1 118 ? 36.106 44.966 19.189 1.00 25.63 118 MET A CA 1
ATOM 904 C C . MET A 1 118 ? 34.909 45.875 18.990 1.00 31.60 118 MET A C 1
ATOM 905 O O . MET A 1 118 ? 33.861 45.444 18.485 1.00 43.02 118 MET A O 1
ATOM 910 N N . ILE A 1 119 ? 35.041 47.132 19.401 1.00 28.46 119 ILE A N 1
ATOM 911 C CA . ILE A 1 119 ? 33.884 48.000 19.328 1.00 30.35 119 ILE A CA 1
ATOM 912 C C . ILE A 1 119 ? 33.966 48.940 18.148 1.00 28.52 119 ILE A C 1
ATOM 913 O O . ILE A 1 119 ? 35.049 49.263 17.675 1.00 25.40 119 ILE A O 1
ATOM 918 N N . ALA A 1 120 ? 32.798 49.341 17.672 1.00 27.47 120 ALA A N 1
ATOM 919 C CA . ALA A 1 120 ? 32.666 50.179 16.496 1.00 27.58 120 ALA A CA 1
ATOM 920 C C . ALA A 1 120 ? 33.076 51.629 16.775 1.00 34.24 120 ALA A C 1
ATOM 921 O O . ALA A 1 120 ? 32.597 52.269 17.718 1.00 37.26 120 ALA A O 1
ATOM 923 N N . ALA A 1 121 ? 33.976 52.126 15.939 1.00 28.63 121 ALA A N 1
ATOM 924 C CA . ALA A 1 121 ? 34.426 53.493 15.997 1.00 22.25 121 ALA A CA 1
ATOM 925 C C . ALA A 1 121 ? 34.410 54.012 14.572 1.00 28.72 121 ALA A C 1
ATOM 926 O O . ALA A 1 121 ? 34.278 53.237 13.634 1.00 36.40 121 ALA A O 1
ATOM 928 N N . VAL A 1 122 ? 34.554 55.320 14.403 1.00 27.05 122 VAL A N 1
ATOM 929 C CA . VAL A 1 122 ? 34.623 55.900 13.076 1.00 28.35 122 VAL A CA 1
ATOM 930 C C . VAL A 1 122 ? 35.978 56.573 12.830 1.00 36.20 122 VAL A C 1
ATOM 931 O O . VAL A 1 122 ? 36.423 57.394 13.632 1.00 33.67 122 VAL A O 1
ATOM 935 N N . ALA A 1 123 ? 36.636 56.219 11.726 1.00 33.27 123 ALA A N 1
ATOM 936 C CA . ALA A 1 123 ? 37.923 56.820 11.373 1.00 31.75 123 ALA A CA 1
ATOM 937 C C . ALA A 1 123 ? 37.816 58.318 10.998 1.00 43.31 123 ALA A C 1
ATOM 938 O O . ALA A 1 123 ? 36.860 58.746 10.331 1.00 44.18 123 ALA A O 1
ATOM 940 N N . GLU A 1 124 ? 38.809 59.107 11.407 1.00 46.76 124 GLU A N 1
ATOM 941 C CA . GLU A 1 124 ? 38.822 60.545 11.110 1.00 48.86 124 GLU A CA 1
ATOM 942 C C . GLU A 1 124 ? 39.029 60.812 9.626 1.00 43.32 124 GLU A C 1
ATOM 943 O O . GLU A 1 124 ? 38.469 61.751 9.063 1.00 43.75 124 GLU A O 1
ATOM 949 N N . SER A 1 125 ? 39.854 59.972 9.007 1.00 41.44 125 SER A N 1
ATOM 950 C CA . SER A 1 125 ? 40.237 60.116 7.609 1.00 38.63 125 SER A CA 1
ATOM 951 C C . SER A 1 125 ? 39.035 60.192 6.661 1.00 43.91 125 SER A C 1
ATOM 952 O O . SER A 1 125 ? 38.798 61.237 6.049 1.00 45.79 125 SER A O 1
ATOM 955 N N . ALA A 1 126 ? 38.278 59.091 6.562 1.00 45.43 126 ALA A N 1
ATOM 956 C CA . ALA A 1 126 ? 37.195 58.956 5.578 1.00 46.15 126 ALA A CA 1
ATOM 957 C C . ALA A 1 126 ? 35.972 58.308 6.197 1.00 44.25 126 ALA A C 1
ATOM 958 O O . ALA A 1 126 ? 35.127 57.749 5.492 1.00 44.68 126 ALA A O 1
ATOM 960 N N . SER A 1 127 ? 35.901 58.369 7.522 1.00 39.89 127 SER A N 1
ATOM 961 C CA . SER A 1 127 ? 34.800 57.761 8.266 1.00 35.46 127 SER A CA 1
ATOM 962 C C . SER A 1 127 ? 34.666 56.259 8.027 1.00 38.66 127 SER A C 1
ATOM 963 O O . SER A 1 127 ? 33.552 55.719 8.056 1.00 43.61 127 SER A O 1
ATOM 966 N N . GLU A 1 128 ? 35.806 55.595 7.806 1.00 28.01 128 GLU A N 1
ATOM 967 C CA . GLU A 1 128 ? 35.828 54.155 7.630 1.00 31.41 128 GLU A CA 1
ATOM 968 C C . GLU A 1 128 ? 35.421 53.469 8.940 1.00 36.83 128 GLU A C 1
ATOM 969 O O . GLU A 1 128 ? 35.830 53.882 10.037 1.00 32.45 128 GLU A O 1
ATOM 975 N N . ALA A 1 129 ? 34.601 52.430 8.807 1.00 33.78 129 ALA A N 1
ATOM 976 C CA . ALA A 1 129 ? 34.243 51.583 9.930 1.00 25.81 129 ALA A CA 1
ATOM 977 C C . ALA A 1 129 ? 35.503 51.005 10.496 1.00 27.86 129 ALA A C 1
ATOM 978 O O . ALA A 1 129 ? 36.190 50.260 9.807 1.00 31.14 129 ALA A O 1
ATOM 980 N N . THR A 1 130 ? 35.816 51.352 11.742 1.00 23.52 130 THR A N 1
ATOM 981 C CA . THR A 1 130 ? 36.884 50.660 12.421 1.00 25.78 130 THR A CA 1
ATOM 982 C C . THR A 1 130 ? 36.394 49.963 13.689 1.00 26.05 130 THR A C 1
ATOM 983 O O . THR A 1 130 ? 35.473 50.439 14.341 1.00 26.84 130 THR A O 1
ATOM 987 N N . PHE A 1 131 ? 36.993 48.813 14.005 1.00 24.03 131 PHE A N 1
ATOM 988 C CA . PHE A 1 131 ? 36.664 48.104 15.227 1.00 28.18 131 PHE A CA 1
ATOM 989 C C . PHE A 1 131 ? 37.879 47.917 16.088 1.00 36.48 131 PHE A C 1
ATOM 990 O O . PHE A 1 131 ? 38.850 47.261 15.713 1.00 44.00 131 PHE A O 1
ATOM 998 N N . ASP A 1 132 ? 37.787 48.500 17.267 1.00 34.58 132 ASP A N 1
ATOM 999 C CA . ASP A 1 132 ? 38.918 48.662 18.147 1.00 33.76 132 ASP A CA 1
ATOM 1000 C C . ASP A 1 132 ? 38.743 47.738 19.356 1.00 30.38 132 ASP A C 1
ATOM 1001 O O . ASP A 1 132 ? 37.659 47.677 19.954 1.00 27.21 132 ASP A O 1
ATOM 1006 N N . ARG A 1 133 ? 39.794 47.001 19.694 1.00 34.21 133 ARG A N 1
ATOM 1007 C CA . ARG A 1 133 ? 39.730 46.090 20.831 1.00 35.08 133 ARG A CA 1
ATOM 1008 C C . ARG A 1 133 ? 39.652 46.909 22.111 1.00 36.58 133 ARG A C 1
ATOM 1009 O O . ARG A 1 133 ? 40.414 47.872 22.289 1.00 31.26 133 ARG A O 1
ATOM 1023 N N . VAL A 1 134 ? 38.722 46.558 22.999 1.00 33.91 134 VAL A N 1
ATOM 1024 C CA . VAL A 1 134 ? 38.752 47.199 24.294 1.00 30.90 134 VAL A CA 1
ATOM 1025 C C . VAL A 1 134 ? 39.877 46.609 25.145 1.00 29.76 134 VAL A C 1
ATOM 1026 O O . VAL A 1 134 ? 40.028 45.379 25.268 1.00 26.88 134 VAL A O 1
ATOM 1030 N N . LYS A 1 135 ? 40.682 47.540 25.660 1.00 20.59 135 LYS A N 1
ATOM 1031 C CA . LYS A 1 135 ? 41.854 47.298 26.472 1.00 25.46 135 LYS A CA 1
ATOM 1032 C C . LYS A 1 135 ? 41.413 47.189 27.924 1.00 34.23 135 LYS A C 1
ATOM 1033 O O . LYS A 1 135 ? 41.927 46.372 28.696 1.00 30.91 135 LYS A O 1
ATOM 1039 N N . SER A 1 136 ? 40.465 48.038 28.304 1.00 35.81 136 SER A N 1
ATOM 1040 C CA . SER A 1 136 ? 40.049 48.068 29.690 1.00 39.27 136 SER A CA 1
ATOM 1041 C C . SER A 1 136 ? 38.635 48.582 29.892 1.00 33.68 136 SER A C 1
ATOM 1042 O O . SER A 1 136 ? 38.153 49.425 29.145 1.00 34.44 136 SER A O 1
ATOM 1045 N N . ILE A 1 137 ? 37.989 48.059 30.926 1.00 30.59 137 ILE A N 1
ATOM 1046 C CA . ILE A 1 137 ? 36.647 48.466 31.312 1.00 29.55 137 ILE A CA 1
ATOM 1047 C C . ILE A 1 137 ? 36.632 48.679 32.807 1.00 28.29 137 ILE A C 1
ATOM 1048 O O . ILE A 1 137 ? 37.085 47.823 33.566 1.00 21.84 137 ILE A O 1
ATOM 1053 N N . ALA A 1 138 ? 36.146 49.837 33.236 1.00 34.89 138 ALA A N 1
ATOM 1054 C CA . ALA A 1 138 ? 36.131 50.169 34.663 1.00 32.81 138 ALA A CA 1
ATOM 1055 C C . ALA A 1 138 ? 34.708 50.406 35.126 1.00 34.00 138 ALA A C 1
ATOM 1056 O O . ALA A 1 138 ? 33.933 51.119 34.456 1.00 37.63 138 ALA A O 1
ATOM 1058 N N . TYR A 1 139 ? 34.358 49.807 36.260 1.00 28.23 139 TYR A N 1
ATOM 1059 C CA . TYR A 1 139 ? 33.052 50.051 36.871 1.00 25.76 139 TYR A CA 1
ATOM 1060 C C . TYR A 1 139 ? 33.234 50.987 38.057 1.00 26.63 139 TYR A C 1
ATOM 1061 O O . TYR A 1 139 ? 34.116 50.787 38.891 1.00 36.23 139 TYR A O 1
ATOM 1070 N N . GLU A 1 140 ? 32.418 52.030 38.116 1.00 24.22 140 GLU A N 1
ATOM 1071 C CA . GLU A 1 140 ? 32.545 53.017 39.179 1.00 24.32 140 GLU A CA 1
ATOM 1072 C C . GLU A 1 140 ? 31.183 53.394 39.762 1.00 30.58 140 GLU A C 1
ATOM 1073 O O . GLU A 1 140 ? 30.238 53.729 39.036 1.00 29.77 140 GLU A O 1
ATOM 1079 N N . LYS A 1 141 ? 31.087 53.329 41.081 1.00 34.45 141 LYS A N 1
ATOM 1080 C CA . LYS A 1 141 ? 29.902 53.789 41.786 1.00 31.61 141 LYS A CA 1
ATOM 1081 C C . LYS A 1 141 ? 30.133 55.219 42.273 1.00 33.00 141 LYS A C 1
ATOM 1082 O O . LYS A 1 141 ? 31.203 55.528 42.797 1.00 36.56 141 LYS A O 1
ATOM 1088 N N . GLY A 1 142 ? 29.141 56.089 42.078 1.00 34.53 142 GLY A N 1
ATOM 1089 C CA . GLY A 1 142 ? 29.216 57.492 42.484 1.00 33.80 142 GLY A CA 1
ATOM 1090 C C . GLY A 1 142 ? 27.870 58.202 42.340 1.00 34.14 142 GLY A C 1
ATOM 1091 O O . GLY A 1 142 ? 26.823 57.555 42.334 1.00 30.37 142 GLY A O 1
ATOM 1092 N N . ASP A 1 143 ? 27.881 59.531 42.246 1.00 37.97 143 ASP A N 1
ATOM 1093 C CA . ASP A 1 143 ? 26.642 60.280 42.017 1.00 40.23 143 ASP A CA 1
ATOM 1094 C C . ASP A 1 143 ? 26.788 61.073 40.717 1.00 40.63 143 ASP A C 1
ATOM 1095 O O . ASP A 1 143 ? 27.086 62.275 40.715 1.00 43.01 143 ASP A O 1
ATOM 1100 N N . PHE A 1 144 ? 26.586 60.391 39.604 1.00 30.46 144 PHE A N 1
ATOM 1101 C CA . PHE A 1 144 ? 26.952 61.001 38.351 1.00 34.24 144 PHE A CA 1
ATOM 1102 C C . PHE A 1 144 ? 25.788 61.665 37.655 1.00 33.67 144 PHE A C 1
ATOM 1103 O O . PHE A 1 144 ? 24.661 61.141 37.613 1.00 27.54 144 PHE A O 1
ATOM 1111 N N . ASP A 1 145 ? 26.085 62.846 37.133 1.00 26.73 145 ASP A N 1
ATOM 1112 C CA . ASP A 1 145 ? 25.239 63.471 36.144 1.00 39.07 145 ASP A CA 1
ATOM 1113 C C . ASP A 1 145 ? 25.428 62.749 34.817 1.00 39.64 145 ASP A C 1
ATOM 1114 O O . ASP A 1 145 ? 26.562 62.555 34.362 1.00 37.90 145 ASP A O 1
ATOM 1119 N N . VAL A 1 146 ? 24.335 62.332 34.192 1.00 35.76 146 VAL A N 1
ATOM 1120 C CA . VAL A 1 146 ? 24.469 61.706 32.886 1.00 41.88 146 VAL A CA 1
ATOM 1121 C C . VAL A 1 146 ? 23.571 62.407 31.872 1.00 38.11 146 VAL A C 1
ATOM 1122 O O . VAL A 1 146 ? 22.607 63.081 32.243 1.00 29.58 146 VAL A O 1
ATOM 1126 N N . TYR A 1 147 ? 23.918 62.251 30.599 1.00 38.27 147 TYR A N 1
ATOM 1127 C CA . TYR A 1 147 ? 23.311 63.012 29.512 1.00 32.54 147 TYR A CA 1
ATOM 1128 C C . TYR A 1 147 ? 23.059 62.112 28.306 1.00 37.84 147 TYR A C 1
ATOM 1129 O O . TYR A 1 147 ? 23.747 61.108 28.096 1.00 35.31 147 TYR A O 1
ATOM 1138 N N . ASP A 1 148 ? 22.065 62.488 27.514 1.00 44.73 148 ASP A N 1
ATOM 1139 C CA . ASP A 1 148 ? 21.724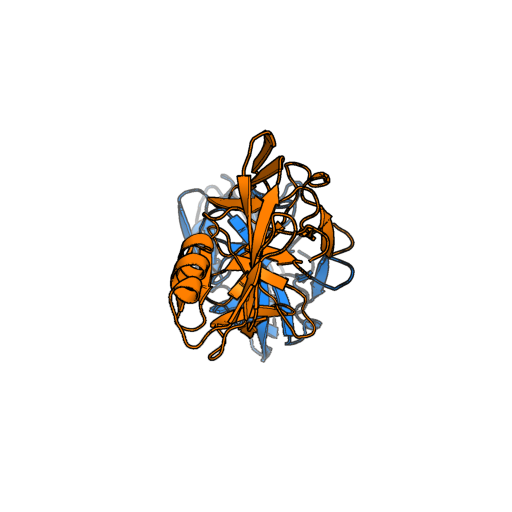 61.787 26.286 1.00 43.01 148 ASP A CA 1
ATOM 1140 C C . ASP A 1 148 ? 21.161 62.824 25.334 1.00 37.43 148 ASP A C 1
ATOM 1141 O O . ASP A 1 148 ? 20.653 63.859 25.754 1.00 34.53 148 ASP A O 1
ATOM 1146 N N . LEU A 1 149 ? 21.267 62.560 24.046 1.00 42.10 149 LEU A N 1
ATOM 1147 C CA . LEU A 1 149 ? 20.539 63.347 23.073 1.00 47.53 149 LEU A CA 1
ATOM 1148 C C . LEU A 1 149 ? 19.786 62.397 22.164 1.00 54.55 149 LEU A C 1
ATOM 1149 O O . LEU A 1 149 ? 20.072 61.204 22.159 1.00 64.98 149 LEU A O 1
ATOM 1154 N N . SER A 1 150 ? 18.832 62.896 21.392 1.00 56.78 150 SER A N 1
ATOM 1155 C CA . SER A 1 150 ? 18.168 62.015 20.435 1.00 61.17 150 SER A CA 1
ATOM 1156 C C . SER A 1 150 ? 18.775 62.188 19.042 1.00 62.95 150 SER A C 1
ATOM 1157 O O . SER A 1 150 ? 19.048 63.300 18.605 1.00 55.57 150 SER A O 1
ATOM 1160 N N . VAL A 1 151 ? 19.019 61.081 18.357 1.00 70.79 151 VAL A N 1
ATOM 1161 C CA . VAL A 1 151 ? 19.376 61.138 16.945 1.00 75.00 151 VAL A CA 1
ATOM 1162 C C . VAL A 1 151 ? 18.228 60.419 16.307 1.00 68.80 151 VAL A C 1
ATOM 1163 O O . VAL A 1 151 ? 17.990 59.288 16.635 1.00 66.53 151 VAL A O 1
ATOM 1167 N N . PRO A 1 152 ? 17.477 61.090 15.432 1.00 71.00 152 PRO A N 1
ATOM 1168 C CA . PRO A 1 152 ? 16.137 60.558 15.148 1.00 75.85 152 PRO A CA 1
ATOM 1169 C C . PRO A 1 152 ? 15.904 59.686 13.898 1.00 77.96 152 PRO A C 1
ATOM 1170 O O . PRO A 1 152 ? 14.760 59.235 13.734 1.00 76.97 152 PRO A O 1
ATOM 1174 N N . GLU A 1 153 ? 16.915 59.432 13.062 1.00 81.30 153 GLU A N 1
ATOM 1175 C CA . GLU A 1 153 ? 16.641 58.913 11.708 1.00 86.02 153 GLU A CA 1
ATOM 1176 C C . GLU A 1 153 ? 16.671 57.393 11.496 1.00 102.63 153 GLU A C 1
ATOM 1177 O O . GLU A 1 153 ? 16.085 56.618 12.256 1.00 107.81 153 GLU A O 1
ATOM 1183 N N . TYR A 1 154 ? 17.320 56.989 10.412 1.00 109.89 154 TYR A N 1
ATOM 1184 C CA . TYR A 1 154 ? 17.322 55.599 9.984 1.00 110.74 154 TYR A CA 1
ATOM 1185 C C . TYR A 1 154 ? 18.320 54.795 10.796 1.00 100.09 154 TYR A C 1
ATOM 1186 O O . TYR A 1 154 ? 17.940 53.856 11.489 1.00 93.25 154 TYR A O 1
ATOM 1195 N N . GLY A 1 155 ? 19.595 55.170 10.687 1.00 102.31 155 GLY A N 1
ATOM 1196 C CA . GLY A 1 155 ? 20.680 54.562 11.448 1.00 102.39 155 GLY A CA 1
ATOM 1197 C C . GLY A 1 155 ? 20.859 55.244 12.794 1.00 108.65 155 GLY A C 1
ATOM 1198 O O . GLY A 1 155 ? 21.612 56.219 12.931 1.00 106.92 155 GLY A O 1
ATOM 1199 N N . ARG A 1 156 ? 20.161 54.708 13.792 1.00 112.80 156 ARG A N 1
ATOM 1200 C CA . ARG A 1 156 ? 20.021 55.338 15.099 1.00 109.19 156 ARG A CA 1
ATOM 1201 C C . ARG A 1 156 ? 21.242 55.154 15.991 1.00 102.80 156 ARG A C 1
ATOM 1202 O O . ARG A 1 156 ? 21.195 54.514 17.059 1.00 99.67 156 ARG A O 1
ATOM 1210 N N . ASN A 1 157 ? 22.333 55.751 15.515 1.00 90.74 157 ASN A N 1
ATOM 1211 C CA . ASN A 1 157 ? 23.610 55.754 16.192 1.00 68.12 157 ASN A CA 1
ATOM 1212 C C . ASN A 1 157 ? 24.024 57.156 16.513 1.00 66.33 157 ASN A C 1
ATOM 1213 O O . ASN A 1 157 ? 23.381 58.115 16.132 1.00 76.06 157 ASN A O 1
ATOM 1218 N N . PHE A 1 158 ? 25.141 57.265 17.193 1.00 58.36 158 PHE A N 1
ATOM 1219 C CA . PHE A 1 158 ? 25.505 58.489 17.832 1.00 43.84 158 PHE A CA 1
ATOM 1220 C C . PHE A 1 158 ? 27.020 58.409 17.903 1.00 39.14 158 PHE A C 1
ATOM 1221 O O . PHE A 1 158 ? 27.565 57.425 18.412 1.00 41.09 158 PHE A O 1
ATOM 1229 N N . ILE A 1 159 ? 27.702 59.399 17.328 1.00 34.71 159 ILE A N 1
ATOM 1230 C CA . ILE A 1 159 ? 29.164 59.465 17.410 1.00 30.74 159 ILE A CA 1
ATOM 1231 C C . ILE A 1 159 ? 29.543 60.340 18.583 1.00 31.55 159 ILE A C 1
ATOM 1232 O O . ILE A 1 159 ? 29.166 61.525 18.647 1.00 31.56 159 ILE A O 1
ATOM 1237 N N . GLY A 1 160 ? 30.316 59.779 19.497 1.00 29.39 160 GLY A N 1
ATOM 1238 C CA . GLY A 1 160 ? 30.766 60.549 20.635 1.00 32.95 160 GLY A CA 1
ATOM 1239 C C . GLY A 1 160 ? 31.926 59.885 21.342 1.00 37.63 160 GLY A C 1
ATOM 1240 O O . GLY A 1 160 ? 32.361 58.788 20.975 1.00 38.02 160 GLY A O 1
ATOM 1241 N N . GLY A 1 161 ? 32.431 60.552 22.369 1.00 40.08 161 GLY A N 1
ATOM 1242 C CA . GLY A 1 161 ? 33.584 60.040 23.075 1.00 46.62 161 GLY A CA 1
ATOM 1243 C C . GLY A 1 161 ? 34.884 60.403 22.388 1.00 45.56 161 GLY A C 1
ATOM 1244 O O . GLY A 1 161 ? 34.919 60.933 21.272 1.00 48.74 161 GLY A O 1
ATOM 1245 N N . GLU A 1 162 ? 35.972 60.131 23.083 1.00 39.75 162 GLU A N 1
ATOM 1246 C CA . GLU A 1 162 ? 37.282 60.276 22.501 1.00 41.41 162 GLU A CA 1
ATOM 1247 C C . GLU A 1 162 ? 37.486 59.229 21.405 1.00 38.99 162 GLU A C 1
ATOM 1248 O O . GLU A 1 162 ? 37.589 58.042 21.700 1.00 41.80 162 GLU A O 1
ATOM 1254 N N . GLY A 1 163 ? 37.536 59.649 20.144 1.00 32.64 163 GLY A N 1
ATOM 1255 C CA . GLY A 1 163 ? 37.905 58.727 19.081 1.00 27.35 163 GLY A CA 1
ATOM 1256 C C . GLY A 1 163 ? 36.708 58.234 18.298 1.00 32.26 163 GLY A C 1
ATOM 1257 O O . GLY A 1 163 ? 36.753 57.163 17.695 1.00 32.51 163 GLY A O 1
ATOM 1258 N N . LEU A 1 164 ? 35.635 59.022 18.325 1.00 33.29 164 LEU A N 1
ATOM 1259 C CA . LEU A 1 164 ? 34.455 58.776 17.513 1.00 33.66 164 LEU A CA 1
ATOM 1260 C C . LEU A 1 164 ? 33.886 57.370 17.696 1.00 37.83 164 LEU A C 1
ATOM 1261 O O . LEU A 1 164 ? 33.716 56.614 16.726 1.00 37.38 164 LEU A O 1
ATOM 1266 N N . LEU A 1 165 ? 33.599 57.012 18.940 1.00 36.97 165 LEU A N 1
ATOM 1267 C CA . LEU A 1 165 ? 32.899 55.763 19.186 1.00 32.77 165 LEU A CA 1
ATOM 1268 C C . LEU A 1 165 ? 31.437 55.898 18.755 1.00 35.40 165 LEU A C 1
ATOM 1269 O O . LEU A 1 165 ? 30.871 57.018 18.682 1.00 30.80 165 LEU A O 1
ATOM 1274 N N . VAL A 1 166 ? 30.842 54.747 18.449 1.00 22.39 166 VAL A N 1
ATOM 1275 C CA . VAL A 1 166 ? 29.510 54.709 17.901 1.00 22.19 166 VAL A CA 1
ATOM 1276 C C . VAL A 1 166 ? 28.603 54.146 18.966 1.00 28.78 166 VAL A C 1
ATOM 1277 O O . VAL A 1 166 ? 28.774 52.987 19.402 1.00 27.22 166 VAL A O 1
ATOM 1281 N N . LEU A 1 167 ? 27.629 54.956 19.377 1.00 36.71 16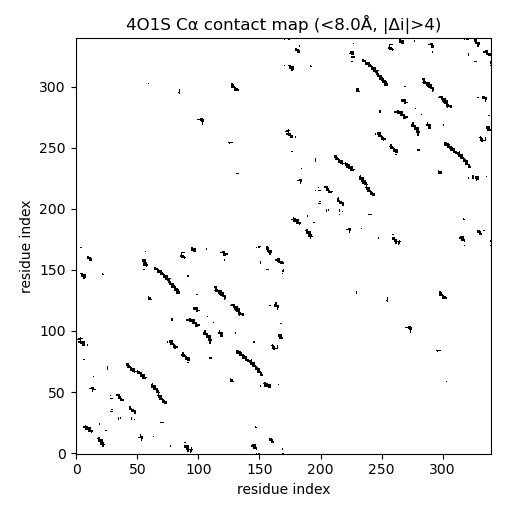7 LEU A N 1
ATOM 1282 C CA . LEU A 1 167 ? 26.824 54.622 20.546 1.00 40.81 167 LEU A CA 1
ATOM 1283 C C . LEU A 1 167 ? 25.385 54.395 20.162 1.00 38.77 167 LEU A C 1
ATOM 1284 O O . LEU A 1 167 ? 24.755 55.252 19.539 1.00 43.61 167 LEU A O 1
ATOM 1289 N N . HIS A 1 168 ? 24.876 53.219 20.509 1.00 37.89 168 HIS A N 1
ATOM 1290 C CA . HIS A 1 168 ? 23.476 52.901 20.246 1.00 44.94 168 HIS A CA 1
ATOM 1291 C C . HIS A 1 168 ? 22.531 53.396 21.341 1.00 51.31 168 HIS A C 1
ATOM 1292 O O . HIS A 1 168 ? 22.145 52.638 22.246 1.00 51.80 168 HIS A O 1
ATOM 1299 N N . ASN A 1 169 ? 22.145 54.662 21.238 1.00 52.70 169 ASN A N 1
ATOM 1300 C CA . ASN A 1 169 ? 21.308 55.287 22.251 1.00 59.97 169 ASN A CA 1
ATOM 1301 C C . ASN A 1 169 ? 19.829 55.167 21.865 1.00 66.36 169 ASN A C 1
ATOM 1302 O O . ASN A 1 169 ? 18.943 55.561 22.634 1.00 55.76 169 ASN A O 1
ATOM 1307 N N . ALA A 1 170 ? 19.584 54.663 20.652 1.00 69.54 170 ALA A N 1
ATOM 1308 C CA . ALA A 1 170 ? 18.226 54.438 20.149 1.00 62.31 170 ALA A CA 1
ATOM 1309 C C . ALA A 1 170 ? 17.378 53.711 21.174 1.00 58.67 170 ALA A C 1
ATOM 1310 O O . ALA A 1 170 ? 16.158 53.857 21.195 1.00 52.29 170 ALA A O 1
ATOM 1313 N N . SER B 1 1 ? 50.192 31.901 -4.504 1.00 79.87 1 SER B N 1
ATOM 1314 C CA . SER B 1 1 ? 49.694 30.534 -4.328 1.00 77.34 1 SER B CA 1
ATOM 1315 C C . SER B 1 1 ? 48.300 30.351 -4.936 1.00 74.98 1 SER B C 1
ATOM 1316 O O . SER B 1 1 ? 47.382 31.124 -4.651 1.00 86.34 1 SER B O 1
ATOM 1319 N N . GLY B 1 2 ? 48.138 29.324 -5.762 1.00 61.03 2 GLY B N 1
ATOM 1320 C CA . GLY B 1 2 ? 46.881 29.114 -6.458 1.00 62.44 2 GLY B CA 1
ATOM 1321 C C . GLY B 1 2 ? 46.562 30.227 -7.451 1.00 68.24 2 GLY B C 1
ATOM 1322 O O . GLY B 1 2 ? 45.384 30.494 -7.726 1.00 65.09 2 GLY B O 1
ATOM 1323 N N . GLY B 1 3 ? 47.610 30.879 -7.973 1.00 67.21 3 GLY B N 1
ATOM 1324 C CA . GLY B 1 3 ? 47.477 31.946 -8.956 1.00 48.96 3 GLY B CA 1
ATOM 1325 C C . GLY B 1 3 ? 47.215 33.311 -8.350 1.00 40.82 3 GLY B C 1
ATOM 1326 O O . GLY B 1 3 ? 47.154 34.313 -9.065 1.00 40.22 3 GLY B O 1
ATOM 1327 N N . LYS B 1 4 ? 47.020 33.342 -7.034 1.00 37.82 4 LYS B N 1
ATOM 1328 C CA . LYS B 1 4 ? 46.881 34.590 -6.300 1.00 40.71 4 LYS B CA 1
ATOM 1329 C C . LYS B 1 4 ? 48.233 35.317 -6.293 1.00 43.01 4 LYS B C 1
ATOM 1330 O O . LYS B 1 4 ? 49.234 34.815 -5.741 1.00 40.59 4 LYS B O 1
ATOM 1336 N N . ALA B 1 5 ? 48.258 36.493 -6.914 1.00 33.37 5 ALA B N 1
ATOM 1337 C CA . ALA B 1 5 ? 49.469 37.287 -6.993 1.00 26.78 5 ALA B CA 1
ATOM 1338 C C . ALA B 1 5 ? 49.114 38.766 -7.175 1.00 27.53 5 ALA B C 1
ATOM 1339 O O . ALA B 1 5 ? 47.953 39.111 -7.408 1.00 28.71 5 ALA B O 1
ATOM 1341 N N . VAL B 1 6 ? 50.114 39.643 -7.091 1.00 25.31 6 VAL B N 1
ATOM 1342 C CA . VAL B 1 6 ? 49.849 41.074 -7.077 1.00 15.06 6 VAL B CA 1
ATOM 1343 C C . VAL B 1 6 ? 50.725 41.816 -8.071 1.00 20.44 6 VAL B C 1
ATOM 1344 O O . VAL B 1 6 ? 51.736 41.316 -8.544 1.00 23.42 6 VAL B O 1
ATOM 1348 N N . SER B 1 7 ? 50.295 43.024 -8.385 1.00 22.35 7 SER B N 1
ATOM 1349 C CA . SER B 1 7 ? 51.008 43.900 -9.269 1.00 24.76 7 SER B CA 1
ATOM 1350 C C . SER B 1 7 ? 52.360 44.173 -8.633 1.00 27.79 7 SER B C 1
ATOM 1351 O O . SER B 1 7 ? 52.477 44.194 -7.405 1.00 26.45 7 SER B O 1
ATOM 1354 N N . GLY B 1 8 ? 53.378 44.376 -9.471 1.00 28.30 8 GLY B N 1
ATOM 1355 C CA . GLY B 1 8 ? 54.711 44.701 -9.001 1.00 25.15 8 GLY B CA 1
ATOM 1356 C C . GLY B 1 8 ? 54.767 46.018 -8.234 1.00 27.61 8 GLY B C 1
ATOM 1357 O O . GLY B 1 8 ? 55.731 46.285 -7.515 1.00 29.36 8 GLY B O 1
ATOM 1358 N N . GLU B 1 9 ? 53.736 46.850 -8.380 1.00 27.12 9 GLU B N 1
ATOM 1359 C CA . GLU B 1 9 ? 53.737 48.155 -7.726 1.00 26.83 9 GLU B CA 1
ATOM 1360 C C . GLU B 1 9 ? 53.269 48.025 -6.296 1.00 31.32 9 GLU B C 1
ATOM 1361 O O . GLU B 1 9 ? 53.359 48.981 -5.512 1.00 31.99 9 GLU B O 1
ATOM 1367 N N . THR B 1 10 ? 52.799 46.829 -5.953 1.00 20.32 10 THR B N 1
ATOM 1368 C CA . THR B 1 10 ? 52.232 46.616 -4.639 1.00 24.66 10 THR B CA 1
ATOM 1369 C C . THR B 1 10 ? 53.246 46.801 -3.503 1.00 31.99 10 THR B C 1
ATOM 1370 O O . THR B 1 10 ? 54.214 46.033 -3.391 1.00 31.81 10 THR B O 1
ATOM 1374 N N . PRO B 1 11 ? 53.015 47.821 -2.655 1.00 27.70 11 PRO B N 1
ATOM 1375 C CA . PRO B 1 11 ? 53.752 48.058 -1.412 1.00 26.87 11 PRO B CA 1
ATOM 1376 C C . PRO B 1 11 ? 53.657 46.878 -0.448 1.00 29.43 11 PRO B C 1
ATOM 1377 O O . PRO B 1 11 ? 52.561 46.423 -0.119 1.00 30.05 11 PRO B O 1
ATOM 1381 N N . VAL B 1 12 ? 54.801 46.415 0.030 1.00 28.74 12 VAL B N 1
ATOM 1382 C CA . VAL B 1 12 ? 54.845 45.434 1.105 1.00 25.59 12 VAL B CA 1
ATOM 1383 C C . VAL B 1 12 ? 55.247 46.146 2.391 1.00 30.22 12 VAL B C 1
ATOM 1384 O O . VAL B 1 12 ? 56.172 46.975 2.394 1.00 40.18 12 VAL B O 1
ATOM 1388 N N . TYR B 1 13 ? 54.536 45.859 3.478 1.00 29.80 13 TYR B N 1
ATOM 1389 C CA . TYR B 1 13 ? 54.845 46.485 4.774 1.00 32.18 13 TYR B CA 1
ATOM 1390 C C . TYR B 1 13 ? 55.877 45.662 5.556 1.00 33.05 13 TYR B C 1
ATOM 1391 O O . TYR B 1 13 ? 55.617 44.534 5.982 1.00 29.66 13 TYR B O 1
ATOM 1400 N N . LEU B 1 14 ? 57.071 46.232 5.686 1.00 34.52 14 LEU B N 1
ATOM 1401 C CA . LEU B 1 14 ? 58.171 45.595 6.399 1.00 26.68 14 LEU B CA 1
ATOM 1402 C C . LEU B 1 14 ? 58.121 45.886 7.892 1.00 37.45 14 LEU B C 1
ATOM 1403 O O . LEU B 1 14 ? 57.587 46.916 8.345 1.00 39.78 14 LEU B O 1
ATOM 1408 N N . ALA B 1 15 ? 58.698 44.970 8.656 1.00 46.61 15 ALA B N 1
ATOM 1409 C CA . ALA B 1 15 ? 58.569 44.989 10.104 1.00 43.82 15 ALA B CA 1
ATOM 1410 C C . ALA B 1 15 ? 59.322 46.160 10.733 1.00 43.93 15 ALA B C 1
ATOM 1411 O O . ALA B 1 15 ? 59.146 46.453 11.920 1.00 47.50 15 ALA B O 1
ATOM 1413 N N . ASP B 1 16 ? 60.157 46.833 9.944 1.00 42.16 16 ASP B N 1
ATOM 1414 C CA . ASP B 1 16 ? 60.826 48.046 10.427 1.00 45.12 16 ASP B CA 1
ATOM 1415 C C . ASP B 1 16 ? 60.010 49.311 10.238 1.00 46.06 16 ASP B C 1
ATOM 1416 O O . ASP B 1 16 ? 60.547 50.402 10.372 1.00 49.28 16 ASP B O 1
ATOM 1421 N N . GLY B 1 17 ? 58.733 49.166 9.895 1.00 41.55 17 GLY B N 1
ATOM 1422 C CA . GLY B 1 17 ? 57.898 50.314 9.604 1.00 36.96 17 GLY B CA 1
ATOM 1423 C C . GLY B 1 17 ? 57.979 50.894 8.197 1.00 40.52 17 GLY B C 1
ATOM 1424 O O . GLY B 1 17 ? 57.285 51.872 7.918 1.00 41.28 17 GLY B O 1
ATOM 1425 N N . LYS B 1 18 ? 58.801 50.303 7.321 1.00 41.62 18 LYS B N 1
ATOM 1426 C CA . LYS B 1 18 ? 58.953 50.765 5.934 1.00 36.36 18 LYS B CA 1
ATOM 1427 C C . LYS B 1 18 ? 58.102 50.039 4.884 1.00 37.85 18 LYS B C 1
ATOM 1428 O O . LYS B 1 18 ? 57.510 48.969 5.125 1.00 35.99 18 LYS B O 1
ATOM 1434 N N . THR B 1 19 ? 58.058 50.623 3.694 1.00 29.80 19 THR B N 1
ATOM 1435 C CA . THR B 1 19 ? 57.442 49.914 2.589 1.00 32.17 19 THR B CA 1
ATOM 1436 C C . THR B 1 19 ? 58.415 49.775 1.448 1.00 36.59 19 THR B C 1
ATOM 1437 O O . THR B 1 19 ? 59.333 50.593 1.276 1.00 35.87 19 THR B O 1
ATOM 1441 N N . ILE B 1 20 ? 58.204 48.708 0.686 1.00 32.06 20 ILE B N 1
ATOM 1442 C CA . ILE B 1 20 ? 58.948 48.475 -0.527 1.00 32.03 20 ILE B CA 1
ATOM 1443 C C . ILE B 1 20 ? 57.967 47.931 -1.542 1.00 30.19 20 ILE B C 1
ATOM 1444 O O . ILE B 1 20 ? 57.040 47.202 -1.187 1.00 33.74 20 ILE B O 1
ATOM 1449 N N . LYS B 1 21 ? 58.119 48.336 -2.795 1.00 28.31 21 LYS B N 1
ATOM 1450 C CA . LYS B 1 21 ? 57.288 47.761 -3.837 1.00 31.20 21 LYS B CA 1
ATOM 1451 C C . LYS B 1 21 ? 57.751 46.335 -4.029 1.00 30.36 21 LYS B C 1
ATOM 1452 O O . LYS B 1 21 ? 58.936 46.026 -3.901 1.00 31.29 21 LYS B O 1
ATOM 1458 N N . ILE B 1 22 ? 56.817 45.450 -4.315 1.00 28.61 22 ILE B N 1
ATOM 1459 C CA . ILE B 1 22 ? 57.187 44.054 -4.337 1.00 30.96 22 ILE B CA 1
ATOM 1460 C C . ILE B 1 22 ? 58.174 43.761 -5.467 1.00 24.03 22 ILE B C 1
ATOM 1461 O O . ILE B 1 22 ? 59.124 43.009 -5.289 1.00 31.69 22 ILE B O 1
ATOM 1466 N N . LYS B 1 23 ? 57.990 44.406 -6.607 1.00 23.42 23 LYS B N 1
ATOM 1467 C CA . LYS B 1 23 ? 58.864 44.152 -7.747 1.00 26.41 23 LYS B CA 1
ATOM 1468 C C . LYS B 1 23 ? 60.303 44.566 -7.434 1.00 27.32 23 LYS B C 1
ATOM 1469 O O . LYS B 1 23 ? 61.240 43.953 -7.923 1.00 30.82 23 LYS B O 1
ATOM 1475 N N . ASP B 1 24 ? 60.477 45.580 -6.592 1.00 28.28 24 ASP B N 1
ATOM 1476 C CA . ASP B 1 24 ? 61.814 46.017 -6.207 1.00 30.55 24 ASP B CA 1
ATOM 1477 C C . ASP B 1 24 ? 62.389 45.088 -5.175 1.00 33.53 24 ASP B C 1
ATOM 1478 O O . ASP B 1 24 ? 63.578 44.799 -5.190 1.00 39.27 24 ASP B O 1
ATOM 1483 N N . LEU B 1 25 ? 61.545 44.637 -4.260 1.00 34.52 25 LEU B N 1
ATOM 1484 C CA . LEU B 1 25 ? 61.981 43.634 -3.307 1.00 33.48 25 LEU B CA 1
ATOM 1485 C C . LEU B 1 25 ? 62.542 42.469 -4.115 1.00 34.80 25 LEU B C 1
ATOM 1486 O O . LEU B 1 25 ? 63.659 42.013 -3.866 1.00 39.50 25 LEU B O 1
ATOM 1491 N N . TYR B 1 26 ? 61.796 42.054 -5.134 1.00 25.64 26 TYR B N 1
ATOM 1492 C CA . TYR B 1 26 ? 62.163 40.880 -5.911 1.00 30.87 26 TYR B CA 1
ATOM 1493 C C . TYR B 1 26 ? 63.480 41.037 -6.643 1.00 38.31 26 TYR B C 1
ATOM 1494 O O . TYR B 1 26 ? 64.351 40.168 -6.588 1.00 40.37 26 TYR B O 1
ATOM 1503 N N . SER B 1 27 ? 63.612 42.139 -7.360 1.00 39.95 27 SER B N 1
ATOM 1504 C CA . SER B 1 27 ? 64.762 42.309 -8.221 1.00 41.04 27 SER B CA 1
ATOM 1505 C C . SER B 1 27 ? 65.990 42.470 -7.338 1.00 42.28 27 SER B C 1
ATOM 1506 O O . SER B 1 27 ? 67.094 41.997 -7.662 1.00 42.71 27 SER B O 1
ATOM 1509 N N . SER B 1 28 ? 65.777 43.129 -6.205 1.00 35.57 28 SER B N 1
ATOM 1510 C CA . SER B 1 28 ? 66.818 43.299 -5.201 1.00 30.81 28 SER B CA 1
ATOM 1511 C C . SER B 1 28 ? 67.339 41.947 -4.675 1.00 37.44 28 SER B C 1
ATOM 1512 O O . SER B 1 28 ? 68.535 41.667 -4.740 1.00 38.22 28 SER B O 1
ATOM 1515 N N . GLU B 1 29 ? 66.437 41.114 -4.160 1.00 36.07 29 GLU B N 1
ATOM 1516 C CA . GLU B 1 29 ? 66.819 39.800 -3.669 1.00 39.46 29 GLU B CA 1
ATOM 1517 C C . GLU B 1 29 ? 67.410 38.934 -4.785 1.00 37.97 29 GLU B C 1
ATOM 1518 O O . GLU B 1 29 ? 68.266 38.083 -4.544 1.00 42.59 29 GLU B O 1
ATOM 1524 N N . ARG B 1 30 ? 66.942 39.148 -6.002 1.00 23.94 30 ARG B N 1
ATOM 1525 C CA . ARG B 1 30 ? 67.423 38.367 -7.116 1.00 33.57 30 ARG B CA 1
ATOM 1526 C C . ARG B 1 30 ? 68.928 38.542 -7.352 1.00 39.64 30 ARG B C 1
ATOM 1527 O O . ARG B 1 30 ? 69.611 37.584 -7.733 1.00 42.06 30 ARG B O 1
ATOM 1535 N N . LYS B 1 31 ? 69.439 39.747 -7.098 1.00 33.46 31 LYS B N 1
ATOM 1536 C CA . LYS B 1 31 ? 70.854 40.063 -7.327 1.00 39.15 31 LYS B CA 1
ATOM 1537 C C . LYS B 1 31 ? 71.811 39.395 -6.352 1.00 44.19 31 LYS B C 1
ATOM 1538 O O . LYS B 1 31 ? 72.980 39.169 -6.686 1.00 61.38 31 LYS B O 1
ATOM 1544 N N . LYS B 1 32 ? 71.324 39.095 -5.148 1.00 37.66 32 LYS B N 1
ATOM 1545 C CA . LYS B 1 32 ? 72.149 38.517 -4.081 1.00 39.32 32 LYS B CA 1
ATOM 1546 C C . LYS B 1 32 ? 72.564 37.060 -4.298 1.00 45.90 32 LYS B C 1
ATOM 1547 O O . LYS B 1 32 ? 71.718 36.164 -4.381 1.00 44.23 32 LYS B O 1
ATOM 1553 N N . GLU B 1 33 ? 73.871 36.825 -4.368 1.00 49.36 33 GLU B N 1
ATOM 1554 C CA . GLU B 1 33 ? 74.392 35.466 -4.520 1.00 49.07 33 GLU B CA 1
ATOM 1555 C C . GLU B 1 33 ? 74.014 34.531 -3.371 1.00 39.86 33 GLU B C 1
ATOM 1556 O O . GLU B 1 33 ? 73.924 33.325 -3.559 1.00 54.64 33 GLU B O 1
ATOM 1562 N N . ASP B 1 34 ? 73.752 35.083 -2.196 1.00 29.13 34 ASP B N 1
ATOM 1563 C CA . ASP B 1 34 ? 73.301 34.261 -1.080 1.00 37.87 34 ASP B CA 1
ATOM 1564 C C . ASP B 1 34 ? 71.931 33.585 -1.263 1.00 41.83 34 ASP B C 1
ATOM 1565 O O . ASP B 1 34 ? 71.613 32.630 -0.564 1.00 47.85 34 ASP B O 1
ATOM 1570 N N . ASN B 1 35 ? 71.117 34.082 -2.187 1.00 37.23 35 ASN B N 1
ATOM 1571 C CA . ASN B 1 35 ? 69.798 33.503 -2.406 1.00 35.52 35 ASN B CA 1
ATOM 1572 C C . ASN B 1 35 ? 69.856 32.429 -3.463 1.00 38.14 35 ASN B C 1
ATOM 1573 O O . ASN B 1 35 ? 70.899 32.259 -4.113 1.00 46.16 35 ASN B O 1
ATOM 1578 N N . ILE B 1 36 ? 68.765 31.678 -3.611 1.00 28.20 36 ILE B N 1
ATOM 1579 C CA . ILE B 1 36 ? 68.686 30.708 -4.698 1.00 33.30 36 ILE B CA 1
ATOM 1580 C C . ILE B 1 36 ? 67.528 31.083 -5.608 1.00 37.88 36 ILE B C 1
ATOM 1581 O O . ILE B 1 36 ? 66.379 31.286 -5.145 1.00 33.69 36 ILE B O 1
ATOM 1586 N N . VAL B 1 37 ? 67.851 31.205 -6.897 1.00 36.88 37 VAL B N 1
ATOM 1587 C CA . VAL B 1 37 ? 66.845 31.522 -7.905 1.00 39.96 37 VAL B CA 1
ATOM 1588 C C . VAL B 1 37 ? 66.534 30.278 -8.717 1.00 34.66 37 VAL B C 1
ATOM 1589 O O . VAL B 1 37 ? 67.413 29.487 -8.995 1.00 40.11 37 VAL B O 1
ATOM 1593 N N . GLU B 1 38 ? 65.273 30.093 -9.069 1.00 33.74 38 GLU B N 1
ATOM 1594 C CA . GLU B 1 38 ? 64.882 28.912 -9.813 1.00 31.35 38 GLU B CA 1
ATOM 1595 C C . GLU B 1 38 ? 63.801 29.224 -10.826 1.00 35.38 38 GLU B C 1
ATOM 1596 O O . GLU B 1 38 ? 62.659 29.479 -10.456 1.00 35.61 38 GLU B O 1
ATOM 1602 N N . ALA B 1 39 ? 64.166 29.175 -12.103 1.00 43.13 39 ALA B N 1
ATOM 1603 C CA . ALA B 1 39 ? 63.260 29.539 -13.198 1.00 52.39 39 ALA B CA 1
ATOM 1604 C C . ALA B 1 39 ? 62.305 28.404 -13.560 1.00 59.64 39 ALA B C 1
ATOM 1605 O O . ALA B 1 39 ? 62.674 27.242 -13.519 1.00 54.55 39 ALA B O 1
ATOM 1607 N N . GLY B 1 40 ? 61.070 28.760 -13.908 1.00 73.69 40 GLY B N 1
ATOM 1608 C CA . GLY B 1 40 ? 60.035 27.789 -14.224 1.00 74.06 40 GLY B CA 1
ATOM 1609 C C . GLY B 1 40 ? 59.373 28.099 -15.552 1.00 77.40 40 GLY B C 1
ATOM 1610 O O . GLY B 1 40 ? 59.939 28.796 -16.408 1.00 74.78 40 GLY B O 1
ATOM 1611 N N . SER B 1 41 ? 58.165 27.579 -15.729 1.00 82.85 41 SER B N 1
ATOM 1612 C CA . SER B 1 41 ? 57.430 27.791 -16.973 1.00 82.13 41 SER B CA 1
ATOM 1613 C C . SER B 1 41 ? 56.846 29.200 -16.977 1.00 69.89 41 SER B C 1
ATOM 1614 O O . SER B 1 41 ? 55.691 29.397 -16.607 1.00 69.53 41 SER B O 1
ATOM 1617 N N . GLY B 1 42 ? 57.656 30.180 -17.369 1.00 63.21 42 GLY B N 1
ATOM 1618 C CA . GLY B 1 42 ? 57.267 31.578 -17.267 1.00 68.54 42 GLY B CA 1
ATOM 1619 C C . GLY B 1 42 ? 57.273 32.163 -15.853 1.00 68.77 42 GLY B C 1
ATOM 1620 O O . GLY B 1 42 ? 57.151 33.385 -15.679 1.00 67.91 42 GLY B O 1
ATOM 1621 N N . GLU B 1 43 ? 57.406 31.299 -14.846 1.00 60.54 43 GLU B N 1
ATOM 1622 C CA . GLU B 1 43 ? 57.507 31.746 -13.466 1.00 48.49 43 GLU B CA 1
ATOM 1623 C C . GLU B 1 43 ? 58.906 31.562 -12.902 1.00 47.01 43 GLU B C 1
ATOM 1624 O O . GLU B 1 43 ? 59.744 30.888 -13.504 1.00 50.86 43 GLU B O 1
ATOM 1630 N N . GLU B 1 44 ? 59.146 32.160 -11.740 1.00 35.89 44 GLU B N 1
ATOM 1631 C CA . GLU B 1 44 ? 60.463 32.151 -11.143 1.00 29.94 44 GLU B CA 1
ATOM 1632 C C . GLU B 1 44 ? 60.279 32.339 -9.668 1.00 36.65 44 GLU B C 1
ATOM 1633 O O . GLU B 1 44 ? 59.317 32.965 -9.233 1.00 43.31 44 GLU B O 1
ATOM 1639 N N . ILE B 1 45 ? 61.218 31.809 -8.898 1.00 42.73 45 ILE B N 1
ATOM 1640 C CA . ILE B 1 45 ? 61.135 31.824 -7.442 1.00 32.15 45 ILE B CA 1
ATOM 1641 C C . ILE B 1 45 ? 62.490 32.162 -6.835 1.00 32.89 45 ILE B C 1
ATOM 1642 O O . ILE B 1 45 ? 63.541 31.688 -7.296 1.00 39.98 45 ILE B O 1
ATOM 1647 N N . ILE B 1 46 ? 62.482 33.005 -5.814 1.00 25.35 46 ILE B N 1
ATOM 1648 C CA . ILE B 1 46 ? 63.717 33.260 -5.115 1.00 27.75 46 ILE B CA 1
ATOM 1649 C C . ILE B 1 46 ? 63.561 32.697 -3.719 1.00 31.21 46 ILE B C 1
ATOM 1650 O O . ILE B 1 46 ? 62.608 33.044 -2.993 1.00 26.03 46 ILE B O 1
ATOM 1655 N N . HIS B 1 47 ? 64.477 31.801 -3.356 1.00 29.21 47 HIS B N 1
ATOM 1656 C CA . HIS B 1 47 ? 64.546 31.316 -1.984 1.00 22.37 47 HIS B CA 1
ATOM 1657 C C . HIS B 1 47 ? 65.565 32.166 -1.229 1.00 27.13 47 HIS B C 1
ATOM 1658 O O . HIS B 1 47 ? 66.764 32.211 -1.587 1.00 31.13 47 HIS B O 1
ATOM 1665 N N . LEU B 1 48 ? 65.074 32.832 -0.186 1.00 26.80 48 LEU B N 1
ATOM 1666 C CA . LEU B 1 48 ? 65.835 33.819 0.580 1.00 34.29 48 LEU B CA 1
ATOM 1667 C C . LEU B 1 48 ? 66.672 33.179 1.670 1.00 34.25 48 LEU B C 1
ATOM 1668 O O . LEU B 1 48 ? 66.140 32.432 2.488 1.00 37.16 48 LEU B O 1
ATOM 1673 N N . LYS B 1 49 ? 67.973 33.475 1.687 1.00 34.59 49 LYS B N 1
ATOM 1674 C CA . LYS B 1 49 ? 68.846 32.975 2.744 1.00 35.05 49 LYS B CA 1
ATOM 1675 C C . LYS B 1 49 ? 68.459 33.634 4.067 1.00 41.35 49 LYS B C 1
ATOM 1676 O O . LYS B 1 49 ? 68.253 32.946 5.081 1.00 46.93 49 LYS B O 1
ATOM 1682 N N . ASP B 1 50 ? 68.356 34.965 4.042 1.00 36.37 50 ASP B N 1
ATOM 1683 C CA . ASP B 1 50 ? 67.841 35.733 5.168 1.00 45.33 50 ASP B CA 1
ATOM 1684 C C . ASP B 1 50 ? 66.447 36.211 4.795 1.00 44.99 50 ASP B C 1
ATOM 1685 O O . ASP B 1 50 ? 66.289 37.040 3.904 1.00 45.54 50 ASP B O 1
ATOM 1690 N N . PRO B 1 51 ? 65.424 35.663 5.461 1.00 48.35 51 PRO B N 1
ATOM 1691 C CA . PRO B 1 51 ? 64.028 35.917 5.090 1.00 51.63 51 PRO B CA 1
ATOM 1692 C C . PRO B 1 51 ? 63.628 37.362 5.355 1.00 43.92 51 PRO B C 1
ATOM 1693 O O . PRO B 1 51 ? 64.278 38.075 6.118 1.00 37.65 51 PRO B O 1
ATOM 1697 N N . ILE B 1 52 ? 62.534 37.774 4.738 1.00 41.13 52 ILE B N 1
ATOM 1698 C CA . ILE B 1 52 ? 62.054 39.137 4.873 1.00 44.38 52 ILE B CA 1
ATOM 1699 C C . ILE B 1 52 ? 61.094 39.230 6.054 1.00 43.16 52 ILE B C 1
ATOM 1700 O O . ILE B 1 52 ? 60.175 38.426 6.176 1.00 49.82 52 ILE B O 1
ATOM 1705 N N . GLN B 1 53 ? 61.320 40.192 6.937 1.00 35.10 53 GLN B N 1
ATOM 1706 C CA . GLN B 1 53 ? 60.434 40.355 8.074 1.00 40.03 53 GLN B CA 1
ATOM 1707 C C . GLN B 1 53 ? 59.254 41.275 7.752 1.00 42.56 53 GLN B C 1
ATOM 1708 O O . GLN B 1 53 ? 59.402 42.480 7.585 1.00 42.06 53 GLN B O 1
ATOM 1714 N N . ILE B 1 54 ? 58.071 40.689 7.666 1.00 43.31 54 ILE B N 1
ATOM 1715 C CA . ILE B 1 54 ? 56.894 41.433 7.281 1.00 39.46 54 ILE B CA 1
ATOM 1716 C C . ILE B 1 54 ? 55.833 41.341 8.351 1.00 38.76 54 ILE B C 1
ATOM 1717 O O . ILE B 1 54 ? 55.972 40.616 9.327 1.00 41.17 54 ILE B O 1
ATOM 1722 N N . TYR B 1 55 ? 54.754 42.075 8.141 1.00 41.38 55 TYR B N 1
ATOM 1723 C CA . TYR B 1 55 ? 53.613 42.002 9.020 1.00 36.80 55 TYR B CA 1
ATOM 1724 C C . TYR B 1 55 ? 52.490 41.202 8.374 1.00 40.43 55 TYR B C 1
ATOM 1725 O O . TYR B 1 55 ? 52.208 41.349 7.188 1.00 52.61 55 TYR B O 1
ATOM 1734 N N . SER B 1 56 ? 51.850 40.347 9.151 1.00 38.94 56 SER B N 1
ATOM 1735 C CA . SER B 1 56 ? 50.613 39.731 8.710 1.00 47.99 56 SER B CA 1
ATOM 1736 C C . SER B 1 56 ? 49.552 40.163 9.705 1.00 54.43 56 SER B C 1
ATOM 1737 O O . SER B 1 56 ? 49.815 41.000 10.555 1.00 60.99 56 SER B O 1
ATOM 1740 N N . TYR B 1 57 ? 48.360 39.594 9.619 1.00 52.32 57 TYR B N 1
ATOM 1741 C CA . TYR B 1 57 ? 47.248 40.104 10.413 1.00 49.63 57 TYR B CA 1
ATOM 1742 C C . TYR B 1 57 ? 46.366 38.977 10.907 1.00 56.32 57 TYR B C 1
ATOM 1743 O O . TYR B 1 57 ? 45.764 38.259 10.114 1.00 54.25 57 TYR B O 1
ATOM 1752 N N . VAL B 1 58 ? 46.305 38.822 12.228 1.00 70.94 58 VAL B N 1
ATOM 1753 C CA . VAL B 1 58 ? 45.395 37.867 12.872 1.00 78.18 58 VAL B CA 1
ATOM 1754 C C . VAL B 1 58 ? 44.464 38.614 13.853 1.00 87.89 58 VAL B C 1
ATOM 1755 O O . VAL B 1 58 ? 44.903 39.548 14.541 1.00 86.66 58 VAL B O 1
ATOM 1759 N N . ASP B 1 59 ? 43.187 38.222 13.893 1.00 90.75 59 ASP B N 1
ATOM 1760 C CA . ASP B 1 59 ? 42.182 38.918 14.703 1.00 94.90 59 ASP B CA 1
ATOM 1761 C C . ASP B 1 59 ? 42.136 40.424 14.433 1.00 99.49 59 ASP B C 1
ATOM 1762 O O . ASP B 1 59 ? 41.589 40.867 13.410 1.00 106.16 59 ASP B O 1
ATOM 1767 N N . GLY B 1 60 ? 42.706 41.198 15.360 1.00 94.37 60 GLY B N 1
ATOM 1768 C CA . GLY B 1 60 ? 42.775 42.645 15.229 1.00 92.36 60 GLY B CA 1
ATOM 1769 C C . GLY B 1 60 ? 44.195 43.089 15.504 1.00 94.15 60 GLY B C 1
ATOM 1770 O O . GLY B 1 60 ? 44.462 44.220 15.934 1.00 91.04 60 GLY B O 1
ATOM 1771 N N . THR B 1 61 ? 45.116 42.173 15.215 1.00 93.71 61 THR B N 1
ATOM 1772 C CA . THR B 1 61 ? 46.508 42.281 15.636 1.00 82.04 61 THR B CA 1
ATOM 1773 C C . THR B 1 61 ? 47.506 42.152 14.495 1.00 70.41 61 THR B C 1
ATOM 1774 O O . THR B 1 61 ? 47.532 41.131 13.793 1.00 68.89 61 THR B O 1
ATOM 1778 N N . ILE B 1 62 ? 48.327 43.184 14.313 1.00 58.45 62 ILE B N 1
ATOM 1779 C CA . ILE B 1 62 ? 49.492 43.080 13.447 1.00 51.19 62 ILE B CA 1
ATOM 1780 C C . ILE B 1 62 ? 50.464 42.103 14.128 1.00 54.49 62 ILE B C 1
ATOM 1781 O O . ILE B 1 62 ? 50.646 42.144 15.346 1.00 54.79 62 ILE B O 1
ATOM 1786 N N . VAL B 1 63 ? 51.049 41.189 13.360 1.00 58.96 63 VAL B N 1
ATOM 1787 C CA . VAL B 1 63 ? 52.100 40.306 13.877 1.00 53.83 63 VAL B CA 1
ATOM 1788 C C . VAL B 1 63 ? 53.207 40.142 12.851 1.00 57.56 63 VAL B C 1
ATOM 1789 O O . VAL B 1 63 ? 53.009 40.413 11.666 1.00 71.29 63 VAL B O 1
ATOM 1793 N N . ARG B 1 64 ? 54.372 39.696 13.296 1.00 46.74 64 ARG B N 1
ATOM 1794 C CA . ARG B 1 64 ? 55.512 39.639 12.405 1.00 41.39 64 ARG B CA 1
ATOM 1795 C C . ARG B 1 64 ? 55.739 38.239 11.888 1.00 45.86 64 ARG B C 1
ATOM 1796 O O . ARG B 1 64 ? 55.573 37.265 12.621 1.00 50.73 64 ARG B O 1
ATOM 1804 N N . SER B 1 65 ? 56.098 38.149 10.610 1.00 44.27 65 SER B N 1
ATOM 1805 C CA . SER B 1 65 ? 56.411 36.873 9.979 1.00 42.73 65 SER B CA 1
ATOM 1806 C C . SER B 1 65 ? 57.718 37.004 9.250 1.00 39.35 65 SER B C 1
ATOM 1807 O O . SER B 1 65 ? 58.158 38.106 8.932 1.00 35.65 65 SER B O 1
ATOM 1810 N N . ARG B 1 66 ? 58.352 35.868 9.007 1.00 46.06 66 ARG B N 1
ATOM 1811 C CA . ARG B 1 66 ? 59.436 35.805 8.058 1.00 46.78 66 ARG B CA 1
ATOM 1812 C C . ARG B 1 66 ? 58.802 35.290 6.787 1.00 48.84 66 ARG B C 1
ATOM 1813 O O . ARG B 1 66 ? 57.696 34.749 6.805 1.00 53.50 66 ARG B O 1
ATOM 1821 N N . SER B 1 67 ? 59.463 35.535 5.672 1.00 47.11 67 SER B N 1
ATOM 1822 C CA . SER B 1 67 ? 58.937 35.161 4.378 1.00 40.04 67 SER B CA 1
ATOM 1823 C C . SER B 1 67 ? 60.179 34.763 3.630 1.00 42.81 67 SER B C 1
ATOM 1824 O O . SER B 1 67 ? 61.065 35.597 3.431 1.00 47.00 67 SER B O 1
ATOM 1827 N N . ARG B 1 68 ? 60.287 33.485 3.274 1.00 38.00 68 ARG B N 1
ATOM 1828 C CA . ARG B 1 68 ? 61.541 32.986 2.717 1.00 35.70 68 ARG B CA 1
ATOM 1829 C C . ARG B 1 68 ? 61.484 32.847 1.204 1.00 28.74 68 ARG B C 1
ATOM 1830 O O . ARG B 1 68 ? 62.501 32.635 0.561 1.00 29.65 68 ARG B O 1
ATOM 1838 N N . LEU B 1 69 ? 60.289 32.975 0.641 1.00 25.60 69 LEU B N 1
ATOM 1839 C CA . LEU B 1 69 ? 60.108 32.784 -0.790 1.00 28.13 69 LEU B CA 1
ATOM 1840 C C . LEU B 1 69 ? 59.465 33.986 -1.462 1.00 32.18 69 LEU B C 1
ATOM 1841 O O . LEU B 1 69 ? 58.503 34.564 -0.943 1.00 36.01 69 LEU B O 1
ATOM 1846 N N . LEU B 1 70 ? 59.986 34.351 -2.625 1.00 27.10 70 LEU B N 1
ATOM 1847 C CA . LEU B 1 70 ? 59.335 35.343 -3.454 1.00 25.42 70 LEU B CA 1
ATOM 1848 C C . LEU B 1 70 ? 59.025 34.684 -4.798 1.00 27.77 70 LEU B C 1
ATOM 1849 O O . LEU B 1 70 ? 59.753 33.782 -5.252 1.00 26.21 70 LEU B O 1
ATOM 1854 N N . TYR B 1 71 ? 57.925 35.116 -5.408 1.00 27.00 71 TYR B N 1
ATOM 1855 C CA . TYR B 1 71 ? 57.428 34.518 -6.643 1.00 30.02 71 TYR B CA 1
ATOM 1856 C C . TYR B 1 71 ? 57.227 35.597 -7.683 1.00 37.36 71 TYR B C 1
ATOM 1857 O O . TYR B 1 71 ? 56.666 36.650 -7.392 1.00 40.19 71 TYR B O 1
ATOM 1866 N N . LYS B 1 72 ? 57.690 35.338 -8.900 1.00 41.94 72 LYS B N 1
ATOM 1867 C CA . LYS B 1 72 ? 57.422 36.237 -10.009 1.00 36.70 72 LYS B CA 1
ATOM 1868 C C . LYS B 1 72 ? 56.804 35.467 -11.154 1.00 42.01 72 LYS B C 1
ATOM 1869 O O . LYS B 1 72 ? 57.394 34.516 -11.656 1.00 50.54 72 LYS B O 1
ATOM 1875 N N . GLY B 1 73 ? 55.610 35.868 -11.561 1.00 40.00 73 GLY B N 1
ATOM 1876 C CA . GLY B 1 73 ? 54.960 35.226 -12.685 1.00 39.08 73 GLY B CA 1
ATOM 1877 C C . GLY B 1 73 ? 54.391 36.212 -13.691 1.00 35.40 73 GLY B C 1
ATOM 1878 O O . GLY B 1 73 ? 54.808 37.379 -13.790 1.00 35.96 73 GLY B O 1
ATOM 1879 N N . LYS B 1 74 ? 53.426 35.722 -14.452 1.00 26.53 74 LYS B N 1
ATOM 1880 C CA . LYS B 1 74 ? 52.741 36.537 -15.431 1.00 27.31 74 LYS B CA 1
ATOM 1881 C C . LYS B 1 74 ? 51.234 36.392 -15.242 1.00 29.99 74 LYS B C 1
ATOM 1882 O O . LYS B 1 74 ? 50.748 35.363 -14.747 1.00 26.44 74 LYS B O 1
ATOM 1888 N N . SER B 1 75 ? 50.489 37.419 -15.633 1.00 26.98 75 SER B N 1
ATOM 1889 C CA . SER B 1 75 ? 49.032 37.313 -15.642 1.00 27.09 75 SER B CA 1
ATOM 1890 C C . SER B 1 75 ? 48.495 38.182 -16.758 1.00 29.29 75 SER B C 1
ATOM 1891 O O . SER B 1 75 ? 49.068 39.231 -17.078 1.00 36.62 75 SER B O 1
ATOM 1894 N N . SER B 1 76 ? 47.399 37.738 -17.355 1.00 26.46 76 SER B N 1
ATOM 1895 C CA . SER B 1 76 ? 46.774 38.492 -18.420 1.00 32.56 76 SER B CA 1
ATOM 1896 C C . SER B 1 76 ? 45.818 39.494 -17.819 1.00 32.90 76 SER B C 1
ATOM 1897 O O . SER B 1 76 ? 45.405 40.456 -18.474 1.00 36.76 76 SER B O 1
ATOM 1900 N N . TYR B 1 77 ? 45.465 39.268 -16.561 1.00 30.30 77 TYR B N 1
ATOM 1901 C CA . TYR B 1 77 ? 44.460 40.109 -15.923 1.00 34.77 77 TYR B CA 1
ATOM 1902 C C . TYR B 1 77 ? 44.891 40.656 -14.582 1.00 37.56 77 TYR B C 1
ATOM 1903 O O . TYR B 1 77 ? 45.678 40.052 -13.873 1.00 33.98 77 TYR B O 1
ATOM 1912 N N . LEU B 1 78 ? 44.345 41.818 -14.262 1.00 42.23 78 LEU B N 1
ATOM 1913 C CA . LEU B 1 78 ? 44.554 42.473 -12.990 1.00 38.98 78 LEU B CA 1
ATOM 1914 C C . LEU B 1 78 ? 43.210 43.073 -12.602 1.00 35.96 78 LEU B C 1
ATOM 1915 O O . LEU B 1 78 ? 42.452 43.512 -13.470 1.00 41.64 78 LEU B O 1
ATOM 1920 N N . VAL B 1 79 ? 42.897 43.063 -11.314 1.00 32.19 79 VAL B N 1
ATOM 1921 C CA . VAL B 1 79 ? 41.727 43.772 -10.801 1.00 32.57 79 VAL B CA 1
ATOM 1922 C C . VAL B 1 79 ? 42.276 44.894 -9.925 1.00 31.90 79 VAL B C 1
ATOM 1923 O O . VAL B 1 79 ? 42.979 44.640 -8.931 1.00 24.92 79 VAL B O 1
ATOM 1927 N N . ARG B 1 80 ? 41.984 46.132 -10.309 1.00 27.42 80 ARG B N 1
ATOM 1928 C CA . ARG B 1 80 ? 42.515 47.282 -9.591 1.00 27.64 80 ARG B CA 1
ATOM 1929 C C . ARG B 1 80 ? 41.436 47.849 -8.690 1.00 31.39 80 ARG B C 1
ATOM 1930 O O . ARG B 1 80 ? 40.411 48.362 -9.177 1.00 36.47 80 ARG B O 1
ATOM 1938 N N . ILE B 1 81 ? 41.676 47.756 -7.383 1.00 23.50 81 ILE B N 1
ATOM 1939 C CA . ILE B 1 81 ? 40.688 48.130 -6.371 1.00 28.32 81 ILE B CA 1
ATOM 1940 C C . ILE B 1 81 ? 41.054 49.444 -5.682 1.00 28.73 81 ILE B C 1
ATOM 1941 O O . ILE B 1 81 ? 42.211 49.667 -5.333 1.00 35.11 81 ILE B O 1
ATOM 1946 N N . GLU B 1 82 ? 40.065 50.313 -5.503 1.00 24.09 82 GLU B N 1
ATOM 1947 C CA . GLU B 1 82 ? 40.275 51.618 -4.895 1.00 18.99 82 GLU B CA 1
ATOM 1948 C C . GLU B 1 82 ? 39.162 51.842 -3.894 1.00 29.59 82 GLU B C 1
ATOM 1949 O O . GLU B 1 82 ? 37.967 51.740 -4.248 1.00 26.68 82 GLU B O 1
ATOM 1955 N N . THR B 1 83 ? 39.540 52.140 -2.647 1.00 34.04 83 THR B N 1
ATOM 1956 C CA . THR B 1 83 ? 38.552 52.363 -1.585 1.00 29.22 83 THR B CA 1
ATOM 1957 C C . THR B 1 83 ? 38.246 53.833 -1.409 1.00 25.20 83 THR B C 1
ATOM 1958 O O . THR B 1 83 ? 38.993 54.685 -1.861 1.00 32.67 83 THR B O 1
ATOM 1962 N N . ILE B 1 84 ? 37.145 54.116 -0.731 1.00 27.75 84 ILE B N 1
ATOM 1963 C CA . ILE B 1 84 ? 36.768 55.486 -0.387 1.00 36.79 84 ILE B CA 1
ATOM 1964 C C . ILE B 1 84 ? 37.833 56.136 0.495 1.00 29.43 84 ILE B C 1
ATOM 1965 O O . ILE B 1 84 ? 38.192 57.291 0.306 1.00 27.26 84 ILE B O 1
ATOM 1970 N N . GLY B 1 85 ? 38.351 55.376 1.441 1.00 17.36 85 GLY B N 1
ATOM 1971 C CA . GLY B 1 85 ? 39.427 55.858 2.272 1.00 27.13 85 GLY B CA 1
ATOM 1972 C C . GLY B 1 85 ? 40.745 56.104 1.558 1.00 27.68 85 GLY B C 1
ATOM 1973 O O . GLY B 1 85 ? 41.725 56.482 2.205 1.00 32.57 85 GLY B O 1
ATOM 1974 N N . GLY B 1 86 ? 40.781 55.900 0.241 1.00 25.84 86 GLY B N 1
ATOM 1975 C CA . GLY B 1 86 ? 41.980 56.139 -0.540 1.00 13.09 86 GLY B CA 1
ATOM 1976 C C . GLY B 1 86 ? 43.002 55.008 -0.536 1.00 25.05 86 GLY B C 1
ATOM 1977 O O . GLY B 1 86 ? 44.15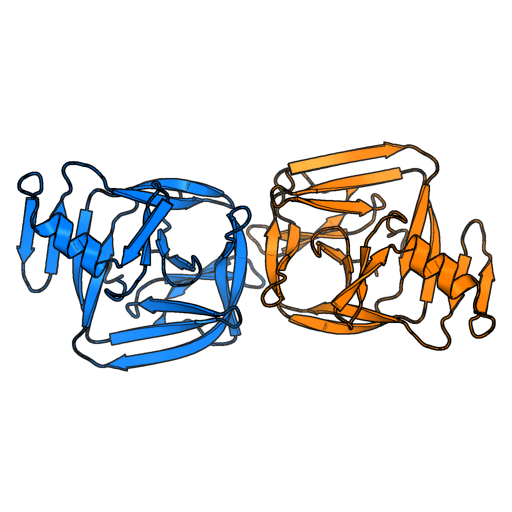7 55.218 -0.919 1.00 25.08 86 GLY B O 1
ATOM 1978 N N . ARG B 1 87 ? 42.609 53.813 -0.098 1.00 17.36 87 ARG B N 1
ATOM 1979 C CA . ARG B 1 87 ? 43.495 52.656 -0.199 1.00 24.24 87 ARG B CA 1
ATOM 1980 C C . ARG B 1 87 ? 43.312 52.006 -1.566 1.00 30.93 87 ARG B C 1
ATOM 1981 O O . ARG B 1 87 ? 42.249 52.159 -2.198 1.00 30.36 87 ARG B O 1
ATOM 1989 N N . SER B 1 88 ? 44.323 51.265 -2.012 1.00 25.60 88 SER B N 1
ATOM 1990 C CA . SER B 1 88 ? 44.261 50.653 -3.342 1.00 29.70 88 SER B CA 1
ATOM 1991 C C . SER B 1 88 ? 45.213 49.465 -3.502 1.00 28.51 88 SER B C 1
ATOM 1992 O O . SER B 1 88 ? 46.175 49.326 -2.748 1.00 29.20 88 SER B O 1
ATOM 1995 N N . VAL B 1 89 ? 44.930 48.609 -4.482 1.00 21.53 89 VAL B N 1
ATOM 1996 C CA . VAL B 1 89 ? 45.766 47.442 -4.756 1.00 15.93 89 VAL B CA 1
ATOM 1997 C C . VAL B 1 89 ? 45.325 46.812 -6.065 1.00 28.25 89 VAL B C 1
ATOM 1998 O O . VAL B 1 89 ? 44.136 46.818 -6.402 1.00 34.38 89 VAL B O 1
ATOM 2002 N N . SER B 1 90 ? 46.295 46.298 -6.812 1.00 29.67 90 SER B N 1
ATOM 2003 C CA . SER B 1 90 ? 46.018 45.594 -8.049 1.00 27.91 90 SER B CA 1
ATOM 2004 C C . SER B 1 90 ? 46.427 44.120 -7.910 1.00 26.35 90 SER B C 1
ATOM 2005 O O . SER B 1 90 ? 47.560 43.808 -7.537 1.00 34.39 90 SER B O 1
ATOM 2008 N N . VAL B 1 91 ? 45.489 43.218 -8.178 1.00 23.78 91 VAL B N 1
ATOM 2009 C CA . VAL B 1 91 ? 45.691 41.793 -7.899 1.00 33.64 91 VAL B CA 1
ATOM 2010 C C . VAL B 1 91 ? 45.169 40.915 -9.035 1.00 36.18 91 VAL B C 1
ATOM 2011 O O . VAL B 1 91 ? 44.507 41.397 -9.968 1.00 27.98 91 VAL B O 1
ATOM 2015 N N . THR B 1 92 ? 45.459 39.619 -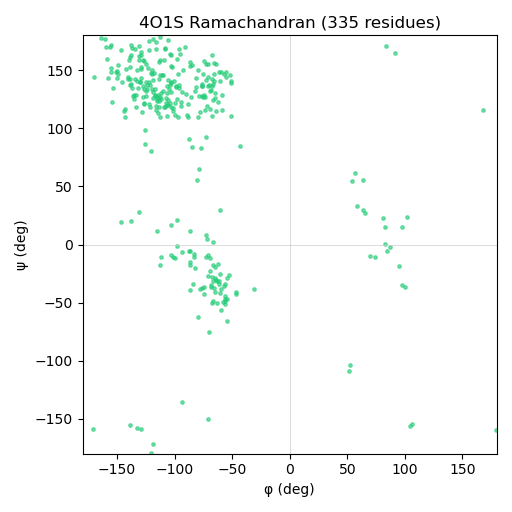8.955 1.00 34.94 92 THR B N 1
ATOM 2016 C CA . THR B 1 92 ? 44.928 38.690 -9.945 1.00 30.87 92 THR B CA 1
ATOM 2017 C C . THR B 1 92 ? 43.489 38.390 -9.570 1.00 31.56 92 THR B C 1
ATOM 2018 O O . THR B 1 92 ? 43.129 38.463 -8.396 1.00 35.42 92 THR B O 1
ATOM 2022 N N . PRO B 1 93 ? 42.648 38.093 -10.563 1.00 34.75 93 PRO B N 1
ATOM 2023 C CA . PRO B 1 93 ? 41.222 37.884 -10.267 1.00 33.59 93 PRO B CA 1
ATOM 2024 C C . PRO B 1 93 ? 40.959 36.830 -9.189 1.00 36.49 93 PRO B C 1
ATOM 2025 O O . PRO B 1 93 ? 39.939 36.971 -8.496 1.00 38.27 93 PRO B O 1
ATOM 2029 N N . VAL B 1 94 ? 41.851 35.835 -9.041 1.00 28.47 94 VAL B N 1
ATOM 2030 C CA . VAL B 1 94 ? 41.672 34.764 -8.047 1.00 31.28 94 VAL B CA 1
ATOM 2031 C C . VAL B 1 94 ? 42.227 35.117 -6.660 1.00 32.64 94 VAL B C 1
ATOM 2032 O O . VAL B 1 94 ? 42.077 34.348 -5.706 1.00 36.77 94 VAL B O 1
ATOM 2036 N N . HIS B 1 95 ? 42.880 36.266 -6.550 1.00 26.87 95 HIS B N 1
ATOM 2037 C CA . HIS B 1 95 ? 43.327 36.728 -5.249 1.00 28.96 95 HIS B CA 1
ATOM 2038 C C . HIS B 1 95 ? 42.120 36.995 -4.361 1.00 31.11 95 HIS B C 1
ATOM 2039 O O . HIS B 1 95 ? 41.021 37.232 -4.861 1.00 32.55 95 HIS B O 1
ATOM 2046 N N . LYS B 1 96 ? 42.323 36.931 -3.045 1.00 33.02 96 LYS B N 1
ATOM 2047 C CA . LYS B 1 96 ? 41.215 37.061 -2.103 1.00 31.75 96 LYS B CA 1
ATOM 2048 C C . LYS B 1 96 ? 41.341 38.236 -1.159 1.00 32.14 96 LYS B C 1
ATOM 2049 O O . LYS B 1 96 ? 42.419 38.564 -0.683 1.00 39.21 96 LYS B O 1
ATOM 2055 N N . LEU B 1 97 ? 40.214 38.870 -0.893 1.00 30.31 97 LEU B N 1
ATOM 2056 C CA . LEU B 1 97 ? 40.161 39.918 0.097 1.00 28.15 97 LEU B CA 1
ATOM 2057 C C . LEU B 1 97 ? 39.250 39.446 1.219 1.00 31.27 97 LEU B C 1
ATOM 2058 O O . LEU B 1 97 ? 38.597 38.376 1.138 1.00 23.40 97 LEU B O 1
ATOM 2063 N N . PHE B 1 98 ? 39.194 40.250 2.271 1.00 25.70 98 PHE B N 1
ATOM 2064 C CA . PHE B 1 98 ? 38.250 39.972 3.327 1.00 25.52 98 PHE B CA 1
ATOM 2065 C C . PHE B 1 98 ? 37.191 41.067 3.317 1.00 27.03 98 PHE B C 1
ATOM 2066 O O . PHE B 1 98 ? 37.508 42.267 3.280 1.00 31.10 98 PHE B O 1
ATOM 2074 N N . VAL B 1 99 ? 35.927 40.665 3.332 1.00 21.45 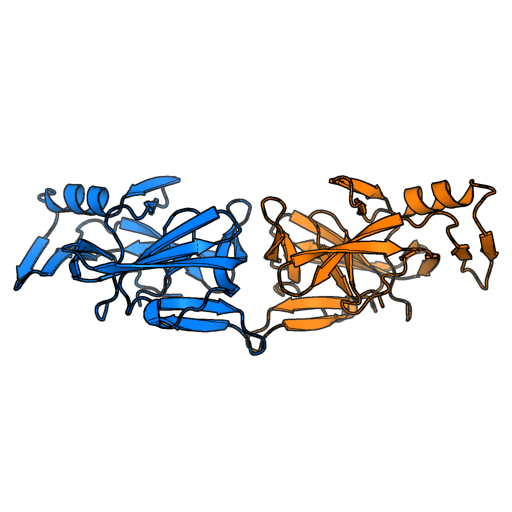99 VAL B N 1
ATOM 2075 C CA . VAL B 1 99 ? 34.886 41.666 3.287 1.00 31.91 99 VAL B CA 1
ATOM 2076 C C . VAL B 1 99 ? 33.897 41.466 4.426 1.00 31.34 99 VAL B C 1
ATOM 2077 O O . VAL B 1 99 ? 33.529 40.333 4.731 1.00 35.42 99 VAL B O 1
ATOM 2081 N N . LEU B 1 100 ? 33.522 42.577 5.067 1.00 23.98 100 LEU B N 1
ATOM 2082 C CA . LEU B 1 100 ? 32.557 42.609 6.169 1.00 24.55 100 LEU B CA 1
ATOM 2083 C C . LEU B 1 100 ? 31.136 42.515 5.675 1.00 26.52 100 LEU B C 1
ATOM 2084 O O . LEU B 1 100 ? 30.648 43.419 5.017 1.00 37.06 100 LEU B O 1
ATOM 2089 N N . THR B 1 101 ? 30.465 41.423 6.003 1.00 32.99 101 THR B N 1
ATOM 2090 C CA . THR B 1 101 ? 29.060 41.260 5.647 1.00 35.89 101 THR B CA 1
ATOM 2091 C C . THR B 1 101 ? 28.302 41.274 6.943 1.00 44.92 101 THR B C 1
ATOM 2092 O O . THR B 1 101 ? 28.906 41.370 8.026 1.00 43.77 101 THR B O 1
ATOM 2096 N N . GLU B 1 102 ? 26.985 41.168 6.845 1.00 47.56 102 GLU B N 1
ATOM 2097 C CA . GLU B 1 102 ? 26.156 41.162 8.038 1.00 47.36 102 GLU B CA 1
ATOM 2098 C C . GLU B 1 102 ? 26.351 39.920 8.892 1.00 47.26 102 GLU B C 1
ATOM 2099 O O . GLU B 1 102 ? 26.184 39.956 10.112 1.00 55.18 102 GLU B O 1
ATOM 2105 N N . LYS B 1 103 ? 26.721 38.824 8.251 1.00 42.66 103 LYS B N 1
ATOM 2106 C CA . LYS B 1 103 ? 26.944 37.586 8.972 1.00 47.18 103 LYS B CA 1
ATOM 2107 C C . LYS B 1 103 ? 28.427 37.415 9.247 1.00 45.41 103 LYS B C 1
ATOM 2108 O O . LYS B 1 103 ? 28.902 36.305 9.490 1.00 52.26 103 LYS B O 1
ATOM 2114 N N . GLY B 1 104 ? 29.159 38.525 9.201 1.00 41.60 104 GLY B N 1
ATOM 2115 C CA . GLY B 1 104 ? 30.573 38.506 9.529 1.00 39.96 104 GLY B CA 1
ATOM 2116 C C . GLY B 1 104 ? 31.507 38.633 8.343 1.00 43.77 104 GLY B C 1
ATOM 2117 O O . GLY B 1 104 ? 31.154 39.169 7.291 1.00 48.71 104 GLY B O 1
ATOM 2118 N N . ILE B 1 105 ? 32.711 38.111 8.513 1.00 36.73 105 ILE B N 1
ATOM 2119 C CA . ILE B 1 105 ? 33.759 38.277 7.522 1.00 30.13 105 ILE B CA 1
ATOM 2120 C C . ILE B 1 105 ? 33.919 37.084 6.571 1.00 35.66 105 ILE B C 1
ATOM 2121 O O . ILE B 1 105 ? 34.101 35.947 7.016 1.00 34.98 105 ILE B O 1
ATOM 2126 N N . GLU B 1 106 ? 33.850 37.352 5.263 1.00 39.19 106 GLU B N 1
ATOM 2127 C CA . GLU B 1 106 ? 33.991 36.315 4.240 1.00 40.49 106 GLU B CA 1
ATOM 2128 C C . GLU B 1 106 ? 35.275 36.539 3.471 1.00 37.04 106 GLU B C 1
ATOM 2129 O O . GLU B 1 106 ? 35.669 37.683 3.269 1.00 43.02 106 GLU B O 1
ATOM 2135 N N . GLU B 1 107 ? 35.928 35.465 3.036 1.00 39.86 107 GLU B N 1
ATOM 2136 C CA . GLU B 1 107 ? 36.971 35.583 2.021 1.00 42.54 107 GLU B CA 1
ATOM 2137 C C . GLU B 1 107 ? 36.224 35.785 0.698 1.00 47.63 107 GLU B C 1
ATOM 2138 O O . GLU B 1 107 ? 35.227 35.080 0.449 1.00 54.03 107 GLU B O 1
ATOM 2144 N N . VAL B 1 108 ? 36.688 36.724 -0.138 1.00 36.83 108 VAL B N 1
ATOM 2145 C CA . VAL B 1 108 ? 36.115 36.936 -1.472 1.00 33.23 108 VAL B CA 1
ATOM 2146 C C . VAL B 1 108 ? 37.206 37.138 -2.549 1.00 35.66 108 VAL B C 1
ATOM 2147 O O . VAL B 1 108 ? 38.168 37.890 -2.329 1.00 41.55 108 VAL B O 1
ATOM 2151 N N . MET B 1 109 ? 37.057 36.470 -3.697 1.00 30.98 109 MET B N 1
ATOM 2152 C CA . MET B 1 109 ? 37.931 36.687 -4.863 1.00 32.21 109 MET B CA 1
ATOM 2153 C C . MET B 1 109 ? 37.788 38.080 -5.464 1.00 31.24 109 MET B C 1
ATOM 2154 O O . MET B 1 109 ? 36.677 38.616 -5.578 1.00 29.23 109 MET B O 1
ATOM 2159 N N . ALA B 1 110 ? 38.916 38.647 -5.878 1.00 29.90 110 ALA B N 1
ATOM 2160 C CA . ALA B 1 110 ? 38.914 39.929 -6.574 1.00 29.52 110 ALA B CA 1
ATOM 2161 C C . ALA B 1 110 ? 37.847 39.977 -7.681 1.00 34.31 110 ALA B C 1
ATOM 2162 O O . ALA B 1 110 ? 37.143 40.966 -7.820 1.00 33.66 110 ALA B O 1
ATOM 2164 N N . SER B 1 111 ? 37.715 38.902 -8.454 1.00 31.57 111 SER B N 1
ATOM 2165 C CA . SER B 1 111 ? 36.697 38.859 -9.500 1.00 24.94 111 SER B CA 1
ATOM 2166 C C . SER B 1 111 ? 35.272 38.848 -8.944 1.00 29.84 111 SER B C 1
ATOM 2167 O O . SER B 1 111 ? 34.332 39.153 -9.671 1.00 32.07 111 SER B O 1
ATOM 2170 N N . ASN B 1 112 ? 35.100 38.523 -7.660 1.00 30.88 112 ASN B N 1
ATOM 2171 C CA . ASN B 1 112 ? 33.744 38.440 -7.112 1.00 31.91 112 ASN B CA 1
ATOM 2172 C C . ASN B 1 112 ? 33.318 39.656 -6.326 1.00 31.24 112 ASN B C 1
ATOM 2173 O O . ASN B 1 112 ? 32.145 39.820 -6.016 1.00 36.14 112 ASN B O 1
ATOM 2178 N N . LEU B 1 113 ? 34.282 40.514 -6.034 1.00 32.39 113 LEU B N 1
ATOM 2179 C CA . LEU B 1 113 ? 34.061 41.742 -5.277 1.00 32.79 113 LEU B CA 1
ATOM 2180 C C . LEU B 1 113 ? 33.083 42.700 -5.961 1.00 31.77 113 LEU B C 1
ATOM 2181 O O . LEU B 1 113 ? 33.103 42.863 -7.176 1.00 30.39 113 LEU B O 1
ATOM 2186 N N . LYS B 1 114 ? 32.231 43.346 -5.178 1.00 28.44 114 LYS B N 1
ATOM 2187 C CA . LYS B 1 114 ? 31.315 44.332 -5.727 1.00 25.64 114 LYS B CA 1
ATOM 2188 C C . LYS B 1 114 ? 31.729 45.704 -5.244 1.00 28.40 114 LYS B C 1
ATOM 2189 O O . LYS B 1 114 ? 32.203 45.824 -4.112 1.00 36.52 114 LYS B O 1
ATOM 2195 N N . VAL B 1 115 ? 31.562 46.748 -6.062 1.00 35.73 115 VAL B N 1
ATOM 2196 C CA . VAL B 1 115 ? 31.710 48.096 -5.495 1.00 34.66 115 VAL B CA 1
ATOM 2197 C C . VAL B 1 115 ? 30.745 48.171 -4.321 1.00 30.10 115 VAL B C 1
ATOM 2198 O O . VAL B 1 115 ? 29.698 47.514 -4.325 1.00 34.23 115 VAL B O 1
ATOM 2202 N N . GLY B 1 116 ? 31.100 48.936 -3.297 1.00 28.96 116 GLY B N 1
ATOM 2203 C CA . GLY B 1 116 ? 30.258 49.020 -2.117 1.00 17.70 116 GLY B CA 1
ATOM 2204 C C . GLY B 1 116 ? 30.729 48.102 -1.016 1.00 17.55 116 GLY B C 1
ATOM 2205 O O . GLY B 1 116 ? 30.597 48.468 0.136 1.00 24.66 116 GLY B O 1
ATOM 2206 N N . ASP B 1 117 ? 31.267 46.923 -1.359 1.00 19.10 117 ASP B N 1
ATOM 2207 C CA . ASP B 1 117 ? 31.782 45.981 -0.355 1.00 21.01 117 ASP B CA 1
ATOM 2208 C C . ASP B 1 117 ? 32.765 46.681 0.580 1.00 31.85 117 ASP B C 1
ATOM 2209 O O . ASP B 1 117 ? 33.494 47.578 0.170 1.00 38.88 117 ASP B O 1
ATOM 2214 N N . MET B 1 118 ? 32.788 46.277 1.841 1.00 38.19 118 MET B N 1
ATOM 2215 C CA . MET B 1 118 ? 33.750 46.854 2.773 1.00 32.22 118 MET B CA 1
ATOM 2216 C C . MET B 1 118 ? 34.874 45.867 2.996 1.00 28.36 118 MET B C 1
ATOM 2217 O O . MET B 1 118 ? 34.642 44.753 3.470 1.00 29.67 118 MET B O 1
ATOM 2222 N N . ILE B 1 119 ? 36.090 46.264 2.638 1.00 23.84 119 ILE B N 1
ATOM 2223 C CA . ILE B 1 119 ? 37.198 45.324 2.683 1.00 27.14 119 ILE B CA 1
ATOM 2224 C C . ILE B 1 119 ? 38.160 45.651 3.791 1.00 28.79 119 ILE B C 1
ATOM 2225 O O . ILE B 1 119 ? 38.225 46.779 4.280 1.00 27.07 119 ILE B O 1
ATOM 2230 N N . ALA B 1 120 ? 38.915 44.638 4.173 1.00 27.04 120 ALA B N 1
ATOM 2231 C CA . ALA B 1 120 ? 39.716 44.693 5.378 1.00 25.00 120 ALA B CA 1
ATOM 2232 C C . ALA B 1 120 ? 41.038 45.429 5.167 1.00 28.87 120 ALA B C 1
ATOM 2233 O O . ALA B 1 120 ? 41.739 45.256 4.160 1.00 23.83 120 ALA B O 1
ATOM 2235 N N . ALA B 1 121 ? 41.349 46.278 6.131 1.00 34.05 121 ALA B N 1
ATOM 2236 C CA . ALA B 1 121 ? 42.561 47.066 6.106 1.00 36.06 121 ALA B CA 1
ATOM 2237 C C . ALA B 1 121 ? 43.019 47.240 7.542 1.00 30.97 121 ALA B C 1
ATOM 2238 O O . ALA B 1 121 ? 42.279 46.941 8.485 1.00 36.43 121 ALA B O 1
ATOM 2240 N N . VAL B 1 122 ? 44.244 47.710 7.708 1.00 23.71 122 VAL B N 1
ATOM 2241 C CA . VAL B 1 122 ? 44.788 47.910 9.037 1.00 33.53 122 VAL B CA 1
ATOM 2242 C C . VAL B 1 122 ? 45.067 49.402 9.223 1.00 39.21 122 VAL B C 1
ATOM 2243 O O . VAL B 1 122 ? 45.704 50.030 8.366 1.00 38.69 122 VAL B O 1
ATOM 2247 N N . ALA B 1 123 ? 44.568 49.971 10.322 1.00 37.89 123 ALA B N 1
ATOM 2248 C CA . ALA B 1 123 ? 44.786 51.392 10.606 1.00 37.56 123 ALA B CA 1
ATOM 2249 C C . ALA B 1 123 ? 46.218 51.609 11.091 1.00 40.86 123 ALA B C 1
ATOM 2250 O O . ALA B 1 123 ? 46.801 50.750 11.746 1.00 40.36 123 ALA B O 1
ATOM 2252 N N . GLU B 1 124 ? 46.798 52.755 10.768 1.00 50.97 124 GLU B N 1
ATOM 2253 C CA . GLU B 1 124 ? 48.206 52.962 11.090 1.00 54.71 124 GLU B CA 1
ATOM 2254 C C . GLU B 1 124 ? 48.461 53.254 12.567 1.00 57.11 124 GLU B C 1
ATOM 2255 O O . GLU B 1 124 ? 49.465 52.797 13.143 1.00 59.86 124 GLU B O 1
ATOM 2261 N N . SER B 1 125 ? 47.547 54.015 13.168 1.00 56.58 125 SER B N 1
ATOM 2262 C CA . SER B 1 125 ? 47.704 54.468 14.544 1.00 54.45 125 SER B CA 1
ATOM 2263 C C . SER B 1 125 ? 47.907 53.325 15.525 1.00 48.24 125 SER B C 1
ATOM 2264 O O . SER B 1 125 ? 48.836 53.366 16.323 1.00 50.23 125 SER B O 1
ATOM 2267 N N . ALA B 1 126 ? 47.064 52.299 15.446 1.00 45.40 126 ALA B N 1
ATOM 2268 C CA . ALA B 1 126 ? 47.115 51.222 16.425 1.00 42.14 126 ALA B CA 1
ATOM 2269 C C . ALA B 1 126 ? 46.767 49.856 15.851 1.00 42.26 126 ALA B C 1
ATOM 2270 O O . ALA B 1 126 ? 46.434 48.934 16.602 1.00 44.11 126 ALA B O 1
ATOM 2272 N N . SER B 1 127 ? 46.849 49.725 14.531 1.00 42.10 127 SER B N 1
ATOM 2273 C CA . SER B 1 127 ? 46.523 48.465 13.856 1.00 41.46 127 SER B CA 1
ATOM 2274 C C . SER B 1 127 ? 45.061 48.121 14.065 1.00 42.12 127 SER B C 1
ATOM 2275 O O . SER B 1 127 ? 44.696 46.942 14.110 1.00 48.37 127 SER B O 1
ATOM 2278 N N . GLU B 1 128 ? 44.214 49.128 14.220 1.00 35.15 128 GLU B N 1
ATOM 2279 C CA . GLU B 1 128 ? 42.811 48.799 14.371 1.00 39.91 128 GLU B CA 1
ATOM 2280 C C . GLU B 1 128 ? 42.261 48.233 13.059 1.00 43.15 128 GLU B C 1
ATOM 2281 O O . GLU B 1 128 ? 42.529 48.765 11.963 1.00 41.72 128 GLU B O 1
ATOM 2287 N N . ALA B 1 129 ? 41.535 47.126 13.188 1.00 27.57 129 ALA B N 1
ATOM 2288 C CA . ALA B 1 129 ? 40.775 46.555 12.084 1.00 27.32 129 ALA B CA 1
ATOM 2289 C C . ALA B 1 129 ? 39.871 47.574 11.399 1.00 34.75 129 ALA B C 1
ATOM 2290 O O . ALA B 1 129 ? 38.866 47.999 11.968 1.00 37.91 129 ALA B O 1
ATOM 2292 N N . THR B 1 130 ? 40.211 47.938 10.167 1.00 25.90 130 THR B N 1
ATOM 2293 C CA . THR B 1 130 ? 39.409 48.889 9.425 1.00 26.31 130 THR B CA 1
ATOM 2294 C C . THR B 1 130 ? 38.681 48.193 8.255 1.00 27.17 130 THR B C 1
ATOM 2295 O O . THR B 1 130 ? 39.191 47.254 7.661 1.00 33.24 130 THR B O 1
ATOM 2299 N N . PHE B 1 131 ? 37.480 48.652 7.933 1.00 26.42 131 PHE B N 1
ATOM 2300 C CA . PHE B 1 131 ? 36.748 48.130 6.789 1.00 27.83 131 PHE B CA 1
ATOM 2301 C C . PHE B 1 131 ? 36.280 49.255 5.884 1.00 35.97 131 PHE B C 1
ATOM 2302 O O . PHE B 1 131 ? 35.437 50.082 6.254 1.00 44.98 131 PHE B O 1
ATOM 2310 N N . ASP B 1 132 ? 36.852 49.269 4.688 1.00 30.33 132 ASP B N 1
ATOM 2311 C CA . ASP B 1 132 ? 36.803 50.433 3.835 1.00 28.07 132 ASP B CA 1
ATOM 2312 C C . ASP B 1 132 ? 35.943 50.099 2.621 1.00 25.97 132 ASP B C 1
ATOM 2313 O O . ASP B 1 132 ? 36.190 49.074 1.957 1.00 24.72 132 ASP B O 1
ATOM 2318 N N . ARG B 1 133 ? 34.930 50.939 2.360 1.00 20.45 133 ARG B N 1
ATOM 2319 C CA A ARG B 1 133 ? 34.047 50.780 1.194 0.54 30.36 133 ARG B CA 1
ATOM 2320 C CA B ARG B 1 133 ? 34.062 50.750 1.194 0.46 29.55 133 ARG B CA 1
ATOM 2321 C C . ARG B 1 133 ? 34.820 50.823 -0.133 1.00 33.31 133 ARG B C 1
ATOM 2322 O O . ARG B 1 133 ? 35.610 51.744 -0.380 1.00 29.21 133 ARG B O 1
ATOM 2337 N N . VAL B 1 134 ? 34.583 49.832 -0.986 1.00 38.68 134 VAL B N 1
ATOM 2338 C CA . VAL B 1 134 ? 35.182 49.799 -2.311 1.00 27.93 134 VAL B CA 1
ATOM 2339 C C . VAL B 1 134 ? 34.474 50.844 -3.163 1.00 28.22 134 VAL B C 1
ATOM 2340 O O . VAL B 1 134 ? 33.262 50.758 -3.391 1.00 29.29 134 VAL B O 1
ATOM 2344 N N . LYS B 1 135 ? 35.229 51.855 -3.587 1.00 25.71 135 LYS B N 1
ATOM 2345 C CA . LYS B 1 135 ? 34.707 52.941 -4.426 1.00 30.83 135 LYS B CA 1
ATOM 2346 C C . LYS B 1 135 ? 34.717 52.525 -5.895 1.00 34.07 135 LYS B C 1
ATOM 2347 O O . LYS B 1 135 ? 33.831 52.890 -6.672 1.00 39.11 135 LYS B O 1
ATOM 2353 N N . SER B 1 136 ? 35.722 51.729 -6.250 1.00 28.35 136 SER B N 1
ATOM 2354 C CA . SER B 1 136 ? 36.032 51.445 -7.631 1.00 25.38 136 SER B CA 1
ATOM 2355 C C . SER B 1 136 ? 36.725 50.094 -7.813 1.00 32.14 136 SER B C 1
ATOM 2356 O O . SER B 1 136 ? 37.657 49.746 -7.079 1.00 33.15 136 SER B O 1
ATOM 2359 N N . ILE B 1 137 ? 36.259 49.339 -8.801 1.00 33.73 137 ILE B N 1
ATOM 2360 C CA . ILE B 1 137 ? 36.896 48.098 -9.223 1.00 27.88 137 ILE B CA 1
ATOM 2361 C C . ILE B 1 137 ? 37.125 48.195 -10.734 1.00 28.09 137 ILE B C 1
ATOM 2362 O O . ILE B 1 137 ? 36.211 48.509 -11.502 1.00 23.25 137 ILE B O 1
ATOM 2367 N N . ALA B 1 138 ? 38.357 47.972 -11.165 1.00 31.57 138 ALA B N 1
ATOM 2368 C CA . ALA B 1 138 ? 38.658 48.024 -12.586 1.00 30.79 138 ALA B CA 1
ATOM 2369 C C . ALA B 1 138 ? 39.311 46.727 -13.040 1.00 29.80 138 ALA B C 1
ATOM 2370 O O . ALA B 1 138 ? 40.234 46.226 -12.397 1.00 30.31 138 ALA B O 1
ATOM 2372 N N . TYR B 1 139 ? 38.810 46.185 -14.144 1.00 31.08 139 TYR B N 1
ATOM 2373 C CA . TYR B 1 139 ? 39.384 44.992 -14.764 1.00 32.80 139 TYR B CA 1
ATOM 2374 C C . TYR B 1 139 ? 40.270 45.409 -15.923 1.00 37.15 139 TYR B C 1
ATOM 2375 O O . TYR B 1 139 ? 39.892 46.269 -16.745 1.00 35.36 139 TYR B O 1
ATOM 2384 N N . GLU B 1 140 ? 41.445 44.795 -16.001 1.00 33.61 140 GLU B N 1
ATOM 2385 C CA . GLU B 1 140 ? 42.339 45.105 -17.090 1.00 31.50 140 GLU B CA 1
ATOM 2386 C C . GLU B 1 140 ? 43.016 43.881 -17.666 1.00 36.02 140 GLU B C 1
ATOM 2387 O O . GLU B 1 140 ? 43.471 42.998 -16.927 1.00 35.74 140 GLU B O 1
ATOM 2393 N N . LYS B 1 141 ? 43.075 43.859 -18.999 1.00 44.12 141 LYS B N 1
ATOM 2394 C CA . LYS B 1 141 ? 43.788 42.853 -19.790 1.00 38.40 141 LYS B CA 1
ATOM 2395 C C . LYS B 1 141 ? 45.101 43.433 -20.316 1.00 33.79 141 LYS B C 1
ATOM 2396 O O . LYS B 1 141 ? 45.170 44.583 -20.746 1.00 26.47 141 LYS B O 1
ATOM 2402 N N . GLY B 1 142 ? 46.150 42.632 -20.278 1.00 34.56 142 GLY B N 1
ATOM 2403 C CA . GLY B 1 142 ? 47.474 43.107 -20.630 1.00 23.66 142 GLY B CA 1
ATOM 2404 C C . GLY B 1 142 ? 48.484 41.985 -20.482 1.00 35.78 142 GLY B C 1
ATOM 2405 O O . GLY B 1 142 ? 48.141 40.784 -20.483 1.00 39.08 142 GLY B O 1
ATOM 2406 N N . ASP B 1 143 ? 49.746 42.364 -20.365 1.00 35.86 143 ASP B N 1
ATOM 2407 C CA . ASP B 1 143 ? 50.781 41.382 -20.144 1.00 37.44 143 ASP B CA 1
ATOM 2408 C C . ASP B 1 143 ? 51.532 41.803 -18.913 1.00 44.16 143 ASP B C 1
ATOM 2409 O O . ASP B 1 143 ? 52.547 42.507 -18.992 1.00 56.29 143 ASP B O 1
ATOM 2414 N N . PHE B 1 144 ? 51.013 41.384 -17.765 1.00 36.56 144 PHE B N 1
ATOM 2415 C CA . PHE B 1 144 ? 51.511 41.893 -16.500 1.00 31.76 144 PHE B CA 1
ATOM 2416 C C . PHE B 1 144 ? 52.428 40.908 -15.781 1.00 38.31 144 PHE B C 1
ATOM 2417 O O . PHE B 1 144 ? 52.186 39.680 -15.758 1.00 27.76 144 PHE B O 1
ATOM 2425 N N . ASP B 1 145 ? 53.485 41.477 -15.203 1.00 42.94 145 ASP B N 1
ATOM 2426 C CA . ASP B 1 145 ? 54.321 40.789 -14.231 1.00 40.64 145 ASP B CA 1
ATOM 2427 C C . ASP B 1 145 ? 53.629 40.791 -12.888 1.00 35.61 145 ASP B C 1
ATOM 2428 O O . ASP B 1 145 ? 53.206 41.840 -12.401 1.00 39.73 145 ASP B O 1
ATOM 2433 N N . VAL B 1 146 ? 53.497 39.628 -12.277 1.00 32.41 146 VAL B N 1
ATOM 2434 C CA . VAL B 1 146 ? 52.850 39.599 -10.979 1.00 35.07 146 VAL B CA 1
ATOM 2435 C C . VAL B 1 146 ? 53.731 38.875 -9.997 1.00 31.67 146 VAL B C 1
ATOM 2436 O O . VAL B 1 146 ? 54.604 38.101 -10.378 1.00 33.35 146 VAL B O 1
ATOM 2440 N N . TYR B 1 147 ? 53.491 39.138 -8.727 1.00 33.25 147 TYR B N 1
ATOM 2441 C CA . TYR B 1 147 ? 54.368 38.658 -7.691 1.00 35.33 147 TYR B CA 1
ATOM 2442 C C . TYR B 1 147 ? 53.579 38.139 -6.502 1.00 35.30 147 TYR B C 1
ATOM 2443 O O . TYR B 1 147 ? 52.395 38.430 -6.325 1.00 29.82 147 TYR B O 1
ATOM 2452 N N . ASP B 1 148 ? 54.270 37.376 -5.682 1.00 37.17 148 ASP B N 1
ATOM 2453 C CA . ASP B 1 148 ? 53.708 36.873 -4.454 1.00 42.79 148 ASP B CA 1
ATOM 2454 C C . ASP B 1 148 ? 54.880 36.586 -3.517 1.00 37.27 148 ASP B C 1
ATOM 2455 O O . ASP B 1 148 ? 56.046 36.614 -3.919 1.00 27.46 148 ASP B O 1
ATOM 2460 N N . LEU B 1 149 ? 54.562 36.309 -2.266 1.00 37.55 149 LEU B N 1
ATOM 2461 C CA . LEU B 1 149 ? 55.562 35.952 -1.283 1.00 40.22 149 LEU B CA 1
ATOM 2462 C C . LEU B 1 149 ? 54.876 35.047 -0.270 1.00 39.62 149 LEU B C 1
ATOM 2463 O O . LEU B 1 149 ? 53.681 35.186 -0.049 1.00 45.63 149 LEU B O 1
ATOM 2468 N N . SER B 1 150 ? 55.602 34.109 0.323 1.00 43.82 150 SER B N 1
ATOM 2469 C CA . SER B 1 150 ? 54.979 33.158 1.252 1.00 52.98 150 SER B CA 1
ATOM 2470 C C . SER B 1 150 ? 54.697 33.795 2.603 1.00 56.71 150 SER B C 1
ATOM 2471 O O . SER B 1 150 ? 55.515 34.555 3.116 1.00 47.93 150 SER B O 1
ATOM 2474 N N . VAL B 1 151 ? 53.523 33.503 3.163 1.00 67.55 151 VAL B N 1
ATOM 2475 C CA . VAL B 1 151 ? 53.175 33.938 4.517 1.00 68.86 151 VAL B CA 1
ATOM 2476 C C . VAL B 1 151 ? 52.770 32.697 5.298 1.00 74.89 151 VAL B C 1
ATOM 2477 O O . VAL B 1 151 ? 51.636 32.224 5.187 1.00 79.10 151 VAL B O 1
ATOM 2481 N N . PRO B 1 152 ? 53.730 32.167 6.079 1.00 83.26 152 PRO B N 1
ATOM 2482 C CA . PRO B 1 152 ? 53.814 30.759 6.511 1.00 92.57 152 PRO B CA 1
ATOM 2483 C C . PRO B 1 152 ? 52.852 30.283 7.597 1.00 100.22 152 PRO B C 1
ATOM 2484 O O . PRO B 1 152 ? 52.421 29.126 7.536 1.00 100.36 152 PRO B O 1
ATOM 2488 N N . GLU B 1 153 ? 52.542 31.129 8.572 1.00 107.42 153 GLU B N 1
ATOM 2489 C CA . GLU B 1 153 ? 51.814 30.679 9.762 1.00 117.03 153 GLU B CA 1
ATOM 2490 C C . GLU B 1 153 ? 50.338 30.336 9.509 1.00 123.65 153 GLU B C 1
ATOM 2491 O O . GLU B 1 153 ? 49.951 29.896 8.417 1.00 122.89 153 GLU B O 1
ATOM 2497 N N . TYR B 1 154 ? 49.515 30.518 10.538 1.00 127.02 154 TYR B N 1
ATOM 2498 C CA . TYR B 1 154 ? 48.091 30.281 10.377 1.00 131.79 154 TYR B CA 1
ATOM 2499 C C . TYR B 1 154 ? 47.468 31.356 9.494 1.00 130.04 154 TYR B C 1
ATOM 2500 O O . TYR B 1 154 ? 47.172 31.080 8.331 1.00 133.00 154 TYR B O 1
ATOM 2509 N N . GLY B 1 155 ? 47.279 32.561 10.037 1.00 124.14 155 GLY B N 1
ATOM 2510 C CA . GLY B 1 155 ? 46.750 33.678 9.266 1.00 119.00 155 GLY B CA 1
ATOM 2511 C C . GLY B 1 155 ? 47.355 33.806 7.874 1.00 116.61 155 GLY B C 1
ATOM 2512 O O . GLY B 1 155 ? 48.295 34.574 7.673 1.00 113.11 155 GLY B O 1
ATOM 2513 N N . ARG B 1 156 ? 46.792 33.054 6.922 1.00 115.86 156 ARG B N 1
ATOM 2514 C CA . ARG B 1 156 ? 47.317 32.881 5.555 1.00 116.03 156 ARG B CA 1
ATOM 2515 C C . ARG B 1 156 ? 47.440 34.157 4.712 1.00 107.02 156 ARG B C 1
ATOM 2516 O O . ARG B 1 156 ? 47.330 34.108 3.474 1.00 95.59 156 ARG B O 1
ATOM 2524 N N . ASN B 1 157 ? 47.668 35.293 5.365 1.00 100.63 157 ASN B N 1
ATOM 2525 C CA . ASN B 1 157 ? 47.585 36.573 4.675 1.00 83.37 157 ASN B CA 1
ATOM 2526 C C . ASN B 1 157 ? 48.653 37.587 5.052 1.00 69.80 157 ASN B C 1
ATOM 2527 O O . ASN B 1 157 ? 49.229 37.513 6.134 1.00 77.98 157 ASN B O 1
ATOM 2532 N N . PHE B 1 158 ? 48.878 38.558 4.169 1.00 58.75 158 PHE B N 1
ATOM 2533 C CA . PHE B 1 158 ? 49.835 39.617 4.439 1.00 53.22 158 PHE B CA 1
ATOM 2534 C C . PHE B 1 158 ? 49.214 40.968 4.150 1.00 41.31 158 PHE B C 1
ATOM 2535 O O . PHE B 1 158 ? 48.105 41.058 3.597 1.00 34.97 158 PHE B O 1
ATOM 2543 N N . ILE B 1 159 ? 49.950 42.006 4.543 1.00 31.26 159 ILE B N 1
ATOM 2544 C CA . ILE B 1 159 ? 49.496 43.382 4.461 1.00 23.10 159 ILE B CA 1
ATOM 2545 C C . ILE B 1 159 ? 50.183 44.050 3.306 1.00 26.57 159 ILE B C 1
ATOM 2546 O O . ILE B 1 159 ? 51.421 44.153 3.274 1.00 35.14 159 ILE B O 1
ATOM 2551 N N . GLY B 1 160 ? 49.398 44.559 2.377 1.00 28.24 160 GLY B N 1
ATOM 2552 C CA . GLY B 1 160 ? 49.979 45.252 1.250 1.00 32.40 160 GLY B CA 1
ATOM 2553 C C . GLY B 1 160 ? 48.989 46.148 0.560 1.00 28.19 160 GLY B C 1
ATOM 2554 O O . GLY B 1 160 ? 47.814 46.171 0.925 1.00 29.29 160 GLY B O 1
ATOM 2555 N N . GLY B 1 161 ? 49.475 46.873 -0.445 1.00 29.78 161 GLY B N 1
ATOM 2556 C CA . GLY B 1 161 ? 48.686 47.875 -1.145 1.00 33.60 161 GLY B CA 1
ATOM 2557 C C . GLY B 1 161 ? 48.862 49.230 -0.491 1.00 30.23 161 GLY B C 1
ATOM 2558 O O . GLY B 1 161 ? 49.373 49.308 0.612 1.00 37.27 161 GLY B O 1
ATOM 2559 N N . GLU B 1 162 ? 48.478 50.302 -1.169 1.00 33.35 162 GLU B N 1
ATOM 2560 C CA . GLU B 1 162 ? 48.371 51.576 -0.466 1.00 38.41 162 GLU B CA 1
ATOM 2561 C C . GLU B 1 162 ? 47.317 51.477 0.611 1.00 34.22 162 GLU B C 1
ATOM 2562 O O . GLU B 1 162 ? 46.161 51.153 0.323 1.00 38.42 162 GLU B O 1
ATOM 2568 N N . GLY B 1 163 ? 47.723 51.744 1.850 1.00 27.56 163 GLY B N 1
ATOM 2569 C CA . GLY B 1 163 ? 46.779 51.847 2.945 1.00 28.06 163 GLY B CA 1
ATOM 2570 C C . GLY B 1 163 ? 46.657 50.589 3.763 1.00 31.58 163 GLY B C 1
ATOM 2571 O O . GLY B 1 163 ? 45.708 50.442 4.526 1.00 32.92 163 GLY B O 1
ATOM 2572 N N . LEU B 1 164 ? 47.620 49.686 3.599 1.00 31.97 164 LEU B N 1
ATOM 2573 C CA . LEU B 1 164 ? 47.670 48.479 4.393 1.00 35.89 164 LEU B CA 1
ATOM 2574 C C . LEU B 1 164 ? 46.385 47.666 4.262 1.00 36.47 164 LEU B C 1
ATOM 2575 O O . LEU B 1 164 ? 45.668 47.453 5.250 1.00 30.99 164 LEU B O 1
ATOM 2580 N N . LEU B 1 165 ? 46.096 47.222 3.044 1.00 33.44 165 LEU B N 1
ATOM 2581 C CA . LEU B 1 165 ? 45.014 46.274 2.804 1.00 26.87 165 LEU B CA 1
ATOM 2582 C C . LEU B 1 165 ? 45.380 44.855 3.261 1.00 31.56 165 LEU B C 1
ATOM 2583 O O . LEU B 1 165 ? 46.558 44.530 3.383 1.00 40.53 165 LEU B O 1
ATOM 2588 N N . VAL B 1 166 ? 44.384 44.011 3.524 1.00 26.92 166 VAL B N 1
ATOM 2589 C CA . VAL B 1 166 ? 44.666 42.653 3.988 1.00 26.85 166 VAL B CA 1
ATOM 2590 C C . VAL B 1 166 ? 44.367 41.618 2.918 1.00 35.88 166 VAL B C 1
ATOM 2591 O O . VAL B 1 166 ? 43.210 41.456 2.504 1.00 40.14 166 VAL B O 1
ATOM 2595 N N . LEU B 1 167 ? 45.405 40.895 2.501 1.00 36.24 167 LEU B N 1
ATOM 2596 C CA . LEU B 1 167 ? 45.309 40.011 1.341 1.00 37.42 167 LEU B CA 1
ATOM 2597 C C . LEU B 1 167 ? 45.505 38.551 1.692 1.00 39.59 167 LEU B C 1
ATOM 2598 O O . LEU B 1 167 ? 46.591 38.177 2.101 1.00 46.16 167 LEU B O 1
ATOM 2603 N N . HIS B 1 168 ? 44.468 37.733 1.505 1.00 38.37 168 HIS B N 1
ATOM 2604 C CA . HIS B 1 168 ? 44.543 36.267 1.648 1.00 42.84 168 HIS B CA 1
ATOM 2605 C C . HIS B 1 168 ? 45.300 35.615 0.480 1.00 51.85 168 HIS B C 1
ATOM 2606 O O . HIS B 1 168 ? 44.692 35.279 -0.541 1.00 57.22 168 HIS B O 1
ATOM 2613 N N . ASN B 1 169 ? 46.613 35.421 0.630 1.00 55.44 169 ASN B N 1
ATOM 2614 C CA . ASN B 1 169 ? 47.479 35.050 -0.511 1.00 61.02 169 ASN B CA 1
ATOM 2615 C C . ASN B 1 169 ? 47.914 33.572 -0.583 1.00 70.74 169 ASN B C 1
ATOM 2616 O O . ASN B 1 169 ? 48.539 33.137 -1.561 1.00 69.40 169 ASN B O 1
ATOM 2621 N N . ALA B 1 170 ? 47.623 32.816 0.468 1.00 75.42 170 ALA B N 1
ATOM 2622 C CA . ALA B 1 170 ? 47.956 31.406 0.491 1.00 81.48 170 ALA B CA 1
ATOM 2623 C C . ALA B 1 170 ? 46.718 30.607 0.133 1.00 90.00 170 ALA B C 1
ATOM 2624 O O . ALA B 1 170 ? 45.604 31.108 0.258 1.00 95.23 170 ALA B O 1
#

CATH classification: 2.170.16.10

Foldseek 3Di:
DVQKWFFQQKWFAAPVRDIDRNVVVVVVQVPDPQWDWDDDDQKIKIFHNFFTWGWAADDFDIDIFTWGMKMKGKDQKWKWWAFPVGWITIIDQQWWWWFQDPVGIDIDGSVVDDQQTWTWFFDPPHRGTGTTGIHDMDMDGDIGMTMDIFGDDDRGWGFITGRGGIINPD/DVQKWFFQQKWFQAPVRDTDRNVCVVVVLVPDPQWDWDDDDQKIKIFAPFFTWGWADDDLDTDIFTWGMKMKHKDQKWKWWAFPVGWITIIHQQWWWWFQDPVGIDTDGLVGDDQQTWTWFAADPHRGTGTTGTNDIDMGGDIGMTMDIAGPDDRQWGFITGRTGIINRD